Protein AF-A0A485KF68-F1 (afdb_monomer_lite)

Secondary structure (DSSP, 8-state):
-HHHHHHHHHHHHHHHHH--TTS-----HHHHHHHHHHHHHHHHHHHHHHHHHHHHS-HHHHHHH-EEEEEHHHHHHHHHHHHHHHS--TTTS-------------HHHHHHHHHHH-TT---THHHHHHHHHHHHHHHHHHHIIIIIS---SEEEEP--HHHHHHS-GGGG-EESS--TTSPP--TTSS-------HHHHHHHHHHHHHHHT-HHHHHHHHHH--EEEEEEETTT--EEEESS-HHHHHHHHTS-GGGEEEEEEEETTTS-HHHHTT--

Foldseek 3Di:
DVLLVVQLVLVVVCVVQCPDVVRDRPDDVVNVVVLLVSLVVQLVVVLVVLLVVQVPDDLVVCVVQNQKAFASVLSVQLSVQLSVVPDDDCVVDVSPCPDDDDDPDDPVVVVVCCVVVVSVPPPVCSVVSSVVSSVVSSVVSCCCCCPVVVDDRIAHADAFVCCSPQHDSSLRRHHPDDDVPQPDAPPVRHSDPPDPDPVVLVVNLVSLVSRCPPPVSVVSLVVVQQKWWWKAFPPVRDIAIERDDLVVVCVVVVHDSVRIDTDDMGGLVPDDPVRNSRYD

Radius of gyration: 27.07 Å; chains: 1; bounding box: 72×38×76 Å

Organism: NCBI:txid120398

Sequence (280 aa):
MAHIIDSPLLYTDIYYRWISVLGSASIAPIDAVQILSCHMRNVWLMSLAVKFTLLATSTKSHRVRGVLGVRGYVLIFTSFLSIWMDVRIDAIRDTNLQQVTSIPPSLHLSLLRITTSLPFQINNNGIWLDLKTLVLSGVVVFFVLRVALKHELVVPTAVPHCVLVYSSPLLFSTSWFGSLLDPLVDKQGRVQSGFHNKSRQSVHSLMNLAWMTDPLLYAKVCYHSPAVYLYKRIGTFETFYHPLPLKMMAKWKDEDEDMFALVEKRSFVDLPWGDQIRVE

pLDDT: mean 81.92, std 12.71, range [42.53, 97.56]

Structure (mmCIF, N/CA/C/O backbone):
data_AF-A0A485KF68-F1
#
_entry.id   AF-A0A485KF68-F1
#
loop_
_atom_site.group_PDB
_atom_site.id
_atom_site.type_symbol
_atom_site.label_atom_id
_atom_site.label_alt_id
_atom_site.label_comp_id
_atom_site.label_asym_id
_atom_site.label_entity_id
_atom_site.label_seq_id
_atom_site.pdbx_PDB_ins_code
_atom_site.Cartn_x
_atom_site.Cartn_y
_atom_site.Cartn_z
_atom_site.occupancy
_atom_site.B_iso_or_equiv
_atom_site.auth_seq_id
_atom_site.auth_comp_id
_atom_site.auth_asym_id
_atom_site.auth_atom_id
_atom_site.pdbx_PDB_model_num
ATOM 1 N N . MET A 1 1 ? 14.351 10.700 -2.939 1.00 67.38 1 MET A N 1
ATOM 2 C CA . MET A 1 1 ? 15.817 10.898 -2.969 1.00 67.38 1 MET A CA 1
ATOM 3 C C . MET A 1 1 ? 16.522 9.764 -3.696 1.00 67.38 1 MET A C 1
ATOM 5 O O . MET A 1 1 ? 17.032 10.041 -4.765 1.00 67.38 1 MET A O 1
ATOM 9 N N . ALA A 1 2 ? 16.472 8.508 -3.225 1.00 76.06 2 ALA A N 1
ATOM 10 C CA . ALA A 1 2 ? 17.122 7.381 -3.920 1.00 76.06 2 ALA A CA 1
ATOM 11 C C . ALA A 1 2 ? 16.721 7.251 -5.407 1.00 76.06 2 ALA A C 1
ATOM 13 O O . ALA A 1 2 ? 17.585 7.221 -6.272 1.00 76.06 2 ALA A O 1
ATOM 14 N N . HIS A 1 3 ? 15.419 7.318 -5.729 1.00 77.12 3 HIS A N 1
ATOM 15 C CA . HIS A 1 3 ? 14.947 7.275 -7.128 1.00 77.12 3 HIS A CA 1
ATOM 16 C C . HIS A 1 3 ? 15.544 8.389 -8.012 1.00 77.12 3 HIS A C 1
ATOM 18 O O . HIS A 1 3 ? 15.928 8.119 -9.143 1.00 77.12 3 HIS A O 1
ATOM 24 N N . ILE A 1 4 ? 15.713 9.604 -7.473 1.00 78.94 4 ILE A N 1
ATOM 25 C CA . ILE A 1 4 ? 16.261 10.762 -8.208 1.00 78.94 4 ILE A CA 1
ATOM 26 C C . ILE A 1 4 ? 17.739 10.552 -8.563 1.00 78.94 4 ILE A C 1
ATOM 28 O O . ILE A 1 4 ? 18.190 11.048 -9.588 1.00 78.94 4 ILE A O 1
ATOM 32 N N . ILE A 1 5 ? 18.487 9.831 -7.726 1.00 80.19 5 ILE A N 1
ATOM 33 C CA . ILE A 1 5 ? 19.913 9.554 -7.942 1.00 80.19 5 ILE A CA 1
ATOM 34 C C . ILE A 1 5 ? 20.080 8.365 -8.890 1.00 80.19 5 ILE A C 1
ATOM 36 O O . ILE A 1 5 ? 20.849 8.426 -9.848 1.00 80.19 5 ILE A O 1
ATOM 40 N N . ASP A 1 6 ? 19.328 7.295 -8.644 1.00 76.12 6 ASP A N 1
ATOM 41 C CA . ASP A 1 6 ? 19.542 6.030 -9.335 1.00 76.12 6 ASP A CA 1
ATOM 42 C C . ASP A 1 6 ? 18.972 6.030 -10.759 1.00 76.12 6 ASP A C 1
ATOM 44 O O . ASP A 1 6 ? 19.538 5.387 -11.640 1.00 76.12 6 ASP A O 1
ATOM 48 N N . SER A 1 7 ? 17.864 6.744 -10.999 1.00 76.62 7 SER A N 1
ATOM 49 C CA . SER A 1 7 ? 17.204 6.783 -12.309 1.00 76.62 7 SER A CA 1
ATOM 50 C C . SER A 1 7 ? 18.121 7.364 -13.400 1.00 76.62 7 SER A C 1
ATOM 52 O O . SER A 1 7 ? 18.397 6.652 -14.366 1.00 76.62 7 SER A O 1
ATOM 54 N N . PRO A 1 8 ? 18.704 8.575 -13.262 1.00 79.75 8 PRO A N 1
ATOM 55 C CA . PRO A 1 8 ? 19.623 9.117 -14.267 1.00 79.75 8 PRO A CA 1
ATOM 56 C C . PRO A 1 8 ? 20.843 8.228 -14.528 1.00 79.75 8 PRO A C 1
ATOM 58 O O . PRO A 1 8 ? 21.229 8.048 -15.683 1.00 79.75 8 PRO A O 1
ATOM 61 N N . LEU A 1 9 ? 21.436 7.652 -13.477 1.00 79.56 9 LEU A N 1
ATOM 62 C CA . LEU A 1 9 ? 22.621 6.802 -13.597 1.00 79.56 9 LEU A CA 1
ATOM 63 C C . LEU A 1 9 ? 22.308 5.507 -14.355 1.00 79.56 9 LEU A C 1
ATOM 65 O O . LEU A 1 9 ? 23.059 5.115 -15.246 1.00 79.56 9 LEU A O 1
ATOM 69 N N . LEU A 1 10 ? 21.163 4.891 -14.067 1.00 76.81 10 LEU A N 1
ATOM 70 C CA . LEU A 1 10 ? 20.706 3.689 -14.753 1.00 76.81 10 LEU A CA 1
ATOM 71 C C . LEU A 1 10 ? 20.310 3.959 -16.204 1.00 76.81 10 LEU A C 1
ATOM 73 O O . LEU A 1 10 ? 20.720 3.209 -17.080 1.00 76.81 10 LEU A O 1
ATOM 77 N N . TYR A 1 11 ? 19.579 5.038 -16.493 1.00 76.31 11 TYR A N 1
ATOM 78 C CA . TYR A 1 11 ? 19.268 5.399 -17.880 1.00 76.31 11 TYR A CA 1
ATOM 79 C C . TYR A 1 11 ? 20.532 5.708 -18.681 1.00 76.31 11 TYR A C 1
ATOM 81 O O . TYR A 1 11 ? 20.578 5.420 -19.873 1.00 76.31 11 TYR A O 1
ATOM 89 N N . THR A 1 12 ? 21.563 6.252 -18.034 1.00 78.06 12 THR A N 1
ATOM 90 C CA . THR A 1 12 ? 22.870 6.475 -18.656 1.00 78.06 12 THR A CA 1
ATOM 91 C C . THR A 1 12 ? 23.576 5.147 -18.952 1.00 78.06 12 THR A C 1
ATOM 93 O O . THR A 1 12 ? 24.047 4.954 -20.069 1.00 78.06 12 THR A O 1
ATOM 96 N N . ASP A 1 13 ? 23.605 4.205 -18.003 1.00 77.50 13 ASP A N 1
ATOM 97 C CA . ASP A 1 13 ? 24.173 2.858 -18.197 1.00 77.50 13 ASP A CA 1
ATOM 98 C C . ASP A 1 13 ? 23.421 2.068 -19.282 1.00 77.50 13 ASP A C 1
ATOM 100 O O . ASP A 1 13 ? 24.038 1.556 -20.215 1.00 77.50 13 ASP A O 1
ATOM 104 N N . ILE A 1 14 ? 22.083 2.057 -19.237 1.00 73.81 14 ILE A N 1
ATOM 105 C CA . ILE A 1 14 ? 21.238 1.454 -20.278 1.00 73.81 14 ILE A CA 1
ATOM 106 C C . ILE A 1 14 ? 21.524 2.110 -21.620 1.00 73.81 14 ILE A C 1
ATOM 108 O O . ILE A 1 14 ? 21.734 1.404 -22.596 1.00 73.81 14 ILE A O 1
ATOM 112 N N . TYR A 1 15 ? 21.577 3.442 -21.687 1.00 75.00 15 TYR A N 1
ATOM 113 C CA . TYR A 1 15 ? 21.873 4.153 -22.925 1.00 75.00 15 TYR A CA 1
ATOM 114 C C . TYR A 1 15 ? 23.212 3.711 -23.521 1.00 75.00 15 TYR A C 1
ATOM 116 O O . TYR A 1 15 ? 23.261 3.382 -24.701 1.00 75.00 15 TYR A O 1
ATOM 124 N N . TYR A 1 16 ? 24.276 3.613 -22.721 1.00 74.00 16 TYR A N 1
ATOM 125 C CA . TYR A 1 16 ? 25.573 3.148 -23.215 1.00 74.00 16 TYR A CA 1
ATOM 126 C C . TYR A 1 16 ? 25.575 1.675 -23.630 1.00 74.00 16 TYR A C 1
ATOM 128 O O . TYR A 1 16 ? 26.201 1.337 -24.632 1.00 74.00 16 TYR A O 1
ATOM 136 N N . ARG A 1 17 ? 24.859 0.805 -22.911 1.00 68.94 17 ARG A N 1
ATOM 137 C CA . ARG A 1 17 ? 24.743 -0.621 -23.257 1.00 68.94 17 ARG A CA 1
ATOM 138 C C . ARG A 1 17 ? 23.850 -0.868 -24.476 1.00 68.94 17 ARG A C 1
ATOM 140 O O . ARG A 1 17 ? 24.057 -1.841 -25.192 1.00 68.94 17 ARG A O 1
ATOM 147 N N . TRP A 1 18 ? 22.855 -0.009 -24.699 1.00 66.75 18 TRP A N 1
ATOM 148 C CA . TRP A 1 18 ? 21.809 -0.177 -25.713 1.00 66.75 18 TRP A CA 1
ATOM 149 C C . TRP A 1 18 ? 22.010 0.699 -26.951 1.00 66.75 18 TRP A C 1
ATOM 151 O O . TRP A 1 18 ? 21.240 0.577 -27.905 1.00 66.75 18 TRP A O 1
ATOM 161 N N . ILE A 1 19 ? 23.041 1.551 -26.996 1.00 65.94 19 ILE A N 1
ATOM 162 C CA . ILE A 1 19 ? 23.546 2.097 -28.262 1.00 65.94 19 ILE A CA 1
ATOM 163 C C . ILE A 1 19 ? 24.158 0.934 -29.053 1.00 65.94 19 ILE A C 1
ATOM 165 O O . ILE A 1 19 ? 25.362 0.698 -29.067 1.00 65.94 19 ILE A O 1
ATOM 169 N N . SER A 1 20 ? 23.297 0.175 -29.718 1.00 57.91 20 SER A N 1
ATOM 170 C CA . SER A 1 20 ? 23.689 -0.718 -30.792 1.00 57.91 20 SER A CA 1
ATOM 171 C C . SER A 1 20 ? 23.574 0.061 -32.090 1.00 57.91 20 SER A C 1
ATOM 173 O O . SER A 1 20 ? 22.485 0.466 -32.491 1.00 57.91 20 SER A O 1
ATOM 175 N N . VAL A 1 21 ? 24.707 0.277 -32.756 1.00 54.84 21 VAL A N 1
ATOM 176 C CA . VAL A 1 21 ? 24.781 0.976 -34.052 1.00 54.84 21 VAL A CA 1
ATOM 177 C C . VAL A 1 21 ? 23.972 0.247 -35.142 1.00 54.84 21 VAL A C 1
ATOM 179 O O . VAL A 1 21 ? 23.637 0.849 -36.155 1.00 54.84 21 VAL A O 1
ATOM 182 N N . LEU A 1 22 ? 23.615 -1.027 -34.924 1.00 59.56 22 LEU A N 1
ATOM 183 C CA . LEU A 1 22 ? 22.820 -1.850 -35.843 1.00 59.56 22 LEU A CA 1
ATOM 184 C C . LEU A 1 22 ? 21.477 -2.328 -35.248 1.00 59.56 22 LEU A C 1
ATOM 186 O O . LEU A 1 22 ? 20.881 -3.254 -35.789 1.00 59.56 22 LEU A O 1
ATOM 190 N N . GLY A 1 23 ? 21.017 -1.778 -34.118 1.00 56.91 23 GLY A N 1
ATOM 191 C CA . GLY A 1 23 ? 19.746 -2.188 -33.487 1.00 56.91 23 GLY A CA 1
ATOM 192 C C . GLY A 1 23 ? 19.739 -3.602 -32.879 1.00 56.91 23 GLY A C 1
ATOM 193 O O . GLY A 1 23 ? 18.762 -4.023 -32.270 1.00 56.91 23 GLY A O 1
ATOM 194 N N . SER A 1 24 ? 20.841 -4.354 -32.964 1.00 62.59 24 SER A N 1
ATOM 195 C CA . SER A 1 24 ? 20.964 -5.635 -32.261 1.00 62.59 24 SER A CA 1
ATOM 196 C C . SER A 1 24 ? 21.314 -5.392 -30.791 1.00 62.59 24 SER A C 1
ATOM 198 O O . SER A 1 24 ? 22.455 -5.084 -30.447 1.00 62.59 24 SER A O 1
ATOM 200 N N . ALA A 1 25 ? 20.319 -5.491 -29.913 1.00 64.88 25 ALA A N 1
ATOM 201 C CA . ALA A 1 25 ? 20.525 -5.487 -28.469 1.00 64.88 25 ALA A CA 1
ATOM 202 C C . ALA A 1 25 ? 20.665 -6.934 -27.971 1.00 64.88 25 ALA A C 1
ATOM 204 O O . ALA A 1 25 ? 19.700 -7.696 -27.958 1.00 64.88 25 ALA A O 1
ATOM 205 N N . SER A 1 26 ? 21.869 -7.324 -27.550 1.00 73.75 26 SER A N 1
ATOM 206 C CA . SER A 1 26 ? 22.076 -8.575 -26.813 1.00 73.75 26 SER A CA 1
ATOM 207 C C . SER A 1 26 ? 21.823 -8.312 -25.332 1.00 73.75 26 SER A C 1
ATOM 209 O O . SER A 1 26 ? 22.729 -7.891 -24.617 1.00 73.75 26 SER A O 1
ATOM 211 N N . ILE A 1 27 ? 20.593 -8.536 -24.872 1.00 75.56 27 ILE A N 1
ATOM 212 C CA . ILE A 1 27 ? 20.232 -8.363 -23.461 1.00 75.56 27 ILE A CA 1
ATOM 213 C C . ILE A 1 27 ? 20.727 -9.583 -22.683 1.00 75.56 27 ILE A C 1
ATOM 215 O O . ILE A 1 27 ? 20.208 -10.688 -22.858 1.00 75.56 27 ILE A O 1
ATOM 219 N N . ALA A 1 28 ? 21.715 -9.401 -21.806 1.00 85.88 28 ALA A N 1
ATOM 220 C CA . ALA A 1 28 ? 22.081 -10.454 -20.874 1.00 85.88 28 ALA A CA 1
ATOM 221 C C . ALA A 1 28 ? 21.003 -10.565 -19.774 1.00 85.88 28 ALA A C 1
ATOM 223 O O . ALA A 1 28 ? 20.405 -9.559 -19.386 1.00 85.88 28 ALA A O 1
ATOM 224 N N . PRO A 1 29 ? 20.765 -11.756 -19.195 1.00 86.31 29 PRO A N 1
ATOM 225 C CA . PRO A 1 29 ? 19.791 -11.917 -18.111 1.00 86.31 29 PRO A CA 1
ATOM 226 C C . PRO A 1 29 ? 20.032 -10.976 -16.921 1.00 86.31 29 PRO A C 1
ATOM 228 O O . PRO A 1 29 ? 19.084 -10.520 -16.285 1.00 86.31 29 PRO A O 1
ATOM 231 N N . ILE A 1 30 ? 21.297 -10.645 -16.644 1.00 86.69 30 ILE A N 1
ATOM 232 C CA . ILE A 1 30 ? 21.668 -9.700 -15.586 1.00 86.69 30 ILE A CA 1
ATOM 233 C C . ILE A 1 30 ? 21.165 -8.277 -15.869 1.00 86.69 30 ILE A C 1
ATOM 235 O O . ILE A 1 30 ? 20.698 -7.606 -14.950 1.00 86.69 30 ILE A O 1
ATOM 239 N N . ASP A 1 31 ? 21.168 -7.849 -17.135 1.00 81.06 31 ASP A N 1
ATOM 240 C CA . ASP A 1 31 ? 20.655 -6.539 -17.544 1.00 81.06 31 ASP A CA 1
ATOM 241 C C . ASP A 1 31 ? 19.140 -6.474 -17.331 1.00 81.06 31 ASP A C 1
ATOM 243 O O . ASP A 1 31 ? 18.619 -5.489 -16.811 1.00 81.06 31 ASP A O 1
ATOM 247 N N . ALA A 1 32 ? 18.429 -7.561 -17.648 1.00 81.62 32 ALA A N 1
ATOM 248 C CA . ALA A 1 32 ? 16.994 -7.662 -17.407 1.00 81.62 32 ALA A CA 1
ATOM 249 C C . ALA A 1 32 ? 16.655 -7.558 -15.909 1.00 81.62 32 ALA A C 1
ATOM 251 O O . ALA A 1 32 ? 15.715 -6.854 -15.539 1.00 81.62 32 ALA A O 1
ATOM 252 N N . VAL A 1 33 ? 17.436 -8.200 -15.033 1.00 84.38 33 VAL A N 1
ATOM 253 C CA . VAL A 1 33 ? 17.261 -8.093 -13.572 1.00 84.38 33 VAL A CA 1
ATOM 254 C C . VAL A 1 33 ? 17.532 -6.670 -13.083 1.00 84.38 33 VAL A C 1
ATOM 256 O O . VAL A 1 33 ? 16.791 -6.169 -12.234 1.00 84.38 33 VAL A O 1
ATOM 259 N N . GLN A 1 34 ? 18.552 -5.998 -13.617 1.00 81.62 34 GLN A N 1
ATOM 260 C CA . GLN A 1 34 ? 18.884 -4.618 -13.257 1.00 81.62 34 GLN A CA 1
ATOM 261 C C . GLN A 1 34 ? 17.775 -3.639 -13.683 1.00 81.62 34 GLN A C 1
ATOM 263 O O . GLN A 1 34 ? 17.351 -2.805 -12.879 1.00 81.62 34 GLN A O 1
ATOM 268 N N . ILE A 1 35 ? 17.241 -3.797 -14.899 1.00 79.12 35 ILE A N 1
ATOM 269 C CA . ILE A 1 35 ? 16.099 -3.028 -15.420 1.00 79.12 35 ILE A CA 1
ATOM 270 C C . ILE A 1 35 ? 14.860 -3.266 -14.551 1.00 79.12 35 ILE A C 1
ATOM 272 O O . ILE A 1 35 ? 14.261 -2.314 -14.047 1.00 79.12 35 ILE A O 1
ATOM 276 N N . LEU A 1 36 ? 14.513 -4.532 -14.294 1.00 81.50 36 LEU A N 1
ATOM 277 C CA . LEU A 1 36 ? 13.364 -4.895 -13.463 1.00 81.50 36 LEU A CA 1
ATOM 278 C C . LEU A 1 36 ? 13.490 -4.301 -12.054 1.00 81.50 36 LEU A C 1
ATOM 280 O O . LEU A 1 36 ? 12.543 -3.702 -11.550 1.00 81.50 36 LEU A O 1
ATOM 284 N N . SER A 1 37 ? 14.668 -4.408 -11.438 1.00 81.25 37 SER A N 1
ATOM 285 C CA . SER A 1 37 ? 14.941 -3.866 -10.101 1.00 81.25 37 SER A CA 1
ATOM 286 C C . SER A 1 37 ? 14.776 -2.349 -10.052 1.00 81.25 37 SER A C 1
ATOM 288 O O . SER A 1 37 ? 14.272 -1.813 -9.063 1.00 81.25 37 SER A O 1
ATOM 290 N N . CYS A 1 38 ? 15.147 -1.642 -11.122 1.00 76.56 38 CYS A N 1
ATOM 291 C CA . CYS A 1 38 ? 14.927 -0.205 -11.194 1.00 76.56 38 CYS A CA 1
ATOM 292 C C . CYS A 1 38 ? 13.447 0.141 -11.340 1.00 76.56 38 CYS A C 1
ATOM 294 O O . CYS A 1 38 ? 12.959 1.008 -10.617 1.00 76.56 38 CYS A O 1
ATOM 296 N N . HIS A 1 39 ? 12.707 -0.565 -12.195 1.00 81.38 39 HIS A N 1
ATOM 297 C CA . HIS A 1 39 ? 11.278 -0.307 -12.371 1.00 81.38 39 HIS A CA 1
ATOM 298 C C . HIS A 1 39 ? 10.429 -0.740 -11.177 1.00 81.38 39 HIS A C 1
ATOM 300 O O . HIS A 1 39 ? 9.400 -0.119 -10.930 1.00 81.38 39 HIS A O 1
ATOM 306 N N . MET A 1 40 ? 10.871 -1.697 -10.353 1.00 80.44 40 MET A N 1
ATOM 307 C CA . MET A 1 40 ? 10.241 -1.972 -9.051 1.00 80.44 40 MET A CA 1
ATOM 308 C C . MET A 1 40 ? 10.192 -0.719 -8.166 1.00 80.44 40 MET A C 1
ATOM 310 O O . MET A 1 40 ? 9.333 -0.612 -7.289 1.00 80.44 40 MET A O 1
ATOM 314 N N . ARG A 1 41 ? 11.049 0.283 -8.420 1.00 82.88 41 ARG A N 1
ATOM 315 C CA . ARG A 1 41 ? 10.984 1.557 -7.703 1.00 82.88 41 ARG A CA 1
ATOM 316 C C . ARG A 1 41 ? 9.748 2.390 -8.038 1.00 82.88 41 ARG A C 1
ATOM 318 O O . ARG A 1 41 ? 9.302 3.170 -7.196 1.00 82.88 41 ARG A O 1
ATOM 325 N N . ASN A 1 42 ? 9.154 2.183 -9.209 1.00 87.19 42 ASN A N 1
ATOM 326 C CA . ASN A 1 42 ? 7.938 2.872 -9.629 1.00 87.19 42 ASN A CA 1
ATOM 327 C C . ASN A 1 42 ? 6.739 2.479 -8.762 1.00 87.19 42 ASN A C 1
ATOM 329 O O . ASN A 1 42 ? 5.851 3.302 -8.541 1.00 87.19 42 ASN A O 1
ATOM 333 N N . VAL A 1 43 ? 6.756 1.284 -8.161 1.00 89.81 43 VAL A N 1
ATOM 334 C CA . VAL A 1 43 ? 5.771 0.878 -7.147 1.00 89.81 43 VAL A CA 1
ATOM 335 C C . VAL A 1 43 ? 5.793 1.826 -5.945 1.00 89.81 43 VAL A C 1
ATOM 337 O O . VAL A 1 43 ? 4.732 2.209 -5.450 1.00 89.81 43 VAL A O 1
ATOM 340 N N . TRP A 1 44 ? 6.974 2.268 -5.494 1.00 88.69 44 TRP A N 1
ATOM 341 C CA . TRP A 1 44 ? 7.084 3.218 -4.381 1.00 88.69 44 TRP A CA 1
ATOM 342 C C . TRP A 1 44 ? 6.547 4.596 -4.754 1.00 88.69 44 TRP A C 1
ATOM 344 O O . TRP A 1 44 ? 5.818 5.191 -3.962 1.00 88.69 44 TRP A O 1
ATOM 354 N N . LEU A 1 45 ? 6.860 5.087 -5.958 1.00 88.69 45 LEU A N 1
ATOM 355 C CA . LEU A 1 45 ? 6.324 6.358 -6.454 1.00 88.69 45 LEU A CA 1
ATOM 356 C C . LEU A 1 45 ? 4.801 6.315 -6.566 1.00 88.69 45 LEU A C 1
ATOM 358 O O . LEU A 1 45 ? 4.130 7.233 -6.100 1.00 88.69 45 LEU A O 1
ATOM 362 N N . MET A 1 46 ? 4.249 5.229 -7.106 1.00 90.38 46 MET A N 1
ATOM 363 C CA . MET A 1 46 ? 2.803 5.044 -7.196 1.00 90.38 46 MET A CA 1
ATOM 364 C C . MET A 1 46 ? 2.159 4.928 -5.813 1.00 90.38 46 MET A C 1
ATOM 366 O O . MET A 1 46 ? 1.134 5.554 -5.569 1.00 90.38 46 MET A O 1
ATOM 370 N N . SER A 1 47 ? 2.768 4.196 -4.876 1.00 90.56 47 SER A N 1
ATOM 371 C CA . SER A 1 47 ? 2.295 4.112 -3.486 1.00 90.56 47 SER A CA 1
ATOM 372 C C . SER A 1 47 ? 2.266 5.488 -2.814 1.00 90.56 47 SER A C 1
ATOM 374 O O . SER A 1 47 ? 1.290 5.849 -2.155 1.00 90.56 47 SER A O 1
ATOM 376 N N . LEU A 1 48 ? 3.301 6.297 -3.035 1.00 90.06 48 LEU A N 1
ATOM 377 C CA . LEU A 1 48 ? 3.398 7.663 -2.532 1.00 90.06 48 LEU A CA 1
ATOM 378 C C . LEU A 1 48 ? 2.359 8.589 -3.186 1.00 90.06 48 LEU A C 1
ATOM 380 O O . LEU A 1 48 ? 1.693 9.347 -2.480 1.00 90.06 48 LEU A O 1
ATOM 384 N N . ALA A 1 49 ? 2.142 8.479 -4.498 1.00 90.50 49 ALA A N 1
ATOM 385 C CA . ALA A 1 49 ? 1.086 9.204 -5.202 1.00 90.50 49 ALA A CA 1
ATOM 386 C C . ALA A 1 49 ? -0.306 8.832 -4.665 1.00 90.50 49 ALA A C 1
ATOM 388 O O . ALA A 1 49 ? -1.103 9.716 -4.351 1.00 90.50 49 ALA A O 1
ATOM 389 N N . VAL A 1 50 ? -0.577 7.538 -4.458 1.00 90.81 50 VAL A N 1
ATOM 390 C CA . VAL A 1 50 ? -1.824 7.069 -3.838 1.00 90.81 50 VAL A CA 1
ATOM 391 C C . VAL A 1 50 ? -1.989 7.663 -2.441 1.00 90.81 50 VAL A C 1
ATOM 393 O O . VAL A 1 50 ? -3.046 8.212 -2.140 1.00 90.81 50 VAL A O 1
ATOM 396 N N . LYS A 1 51 ? -0.948 7.652 -1.603 1.00 90.56 51 LYS A N 1
ATOM 397 C CA . LYS A 1 51 ? -0.993 8.286 -0.275 1.00 90.56 51 LYS A CA 1
ATOM 398 C C . LYS A 1 51 ? -1.333 9.775 -0.359 1.00 90.56 51 LYS A C 1
ATOM 400 O O . LYS A 1 51 ? -2.154 10.229 0.431 1.00 90.56 51 LYS A O 1
ATOM 405 N N . PHE A 1 52 ? -0.785 10.523 -1.318 1.00 89.88 52 PHE A N 1
ATOM 406 C CA . PHE A 1 52 ? -1.156 11.929 -1.515 1.00 89.88 52 PHE A CA 1
ATOM 407 C C . PHE A 1 52 ? -2.615 12.107 -1.941 1.00 89.88 52 PHE A C 1
ATOM 409 O O . PHE A 1 52 ? -3.299 12.978 -1.406 1.00 89.88 52 PHE A O 1
ATOM 416 N N . THR A 1 53 ? -3.126 11.265 -2.843 1.00 87.56 53 THR A N 1
ATOM 417 C CA . THR A 1 53 ? -4.550 11.317 -3.223 1.00 87.56 53 THR A CA 1
ATOM 418 C C . THR A 1 53 ? -5.475 10.988 -2.046 1.00 87.56 53 THR A C 1
ATOM 420 O O . THR A 1 53 ? -6.510 11.632 -1.866 1.00 87.56 53 THR A O 1
ATOM 423 N N . LEU A 1 54 ? -5.077 10.044 -1.187 1.00 84.88 54 LEU A N 1
ATOM 424 C CA . LEU A 1 54 ? -5.810 9.707 0.032 1.00 84.88 54 LEU A CA 1
ATOM 425 C C . LEU A 1 54 ? -5.731 10.824 1.074 1.00 84.88 54 LEU A C 1
ATOM 427 O O . LEU A 1 54 ? -6.737 11.118 1.708 1.00 84.88 54 LEU A O 1
ATOM 431 N N . LEU A 1 55 ? -4.584 11.497 1.204 1.00 86.44 55 LEU A N 1
ATOM 432 C CA . LEU A 1 55 ? -4.418 12.656 2.085 1.00 86.44 55 LEU A CA 1
ATOM 433 C C . LEU A 1 55 ? -5.349 13.811 1.692 1.00 86.44 55 LEU A C 1
ATOM 435 O O . LEU A 1 55 ? -5.894 14.487 2.561 1.00 86.44 55 LEU A O 1
ATOM 439 N N . ALA A 1 56 ? -5.543 14.027 0.389 1.00 85.25 56 ALA A N 1
ATOM 440 C CA . ALA A 1 56 ? -6.459 15.041 -0.125 1.00 85.25 56 ALA A CA 1
ATOM 441 C C . ALA A 1 56 ? -7.937 14.707 0.159 1.00 85.25 56 ALA A C 1
ATOM 443 O O . ALA A 1 56 ? -8.797 15.588 0.113 1.00 85.25 56 ALA A O 1
ATOM 444 N N . THR A 1 57 ? -8.250 13.446 0.470 1.00 82.44 57 THR A N 1
ATOM 445 C CA . THR A 1 57 ? -9.613 13.017 0.787 1.00 82.44 57 THR A CA 1
ATOM 446 C C . THR A 1 57 ? -9.940 13.323 2.253 1.00 82.44 57 THR A C 1
ATOM 448 O O . THR A 1 57 ? -9.166 13.045 3.164 1.00 82.44 57 THR A O 1
ATOM 451 N N . SER A 1 58 ? -11.108 13.922 2.512 1.00 72.38 58 SER A N 1
ATOM 452 C CA . SER A 1 58 ? -11.477 14.378 3.859 1.00 72.38 58 SER A CA 1
ATOM 453 C C . SER A 1 58 ? -11.605 13.229 4.872 1.00 72.38 58 SER A C 1
ATOM 455 O O . SER A 1 58 ? -12.391 12.294 4.689 1.00 72.38 58 SER A O 1
ATOM 457 N N . THR A 1 59 ? -10.932 13.379 6.018 1.00 68.81 59 THR A N 1
ATOM 458 C CA . THR A 1 59 ? -10.931 12.442 7.159 1.00 68.81 59 THR A CA 1
ATOM 459 C C . THR A 1 59 ? -12.318 12.116 7.714 1.00 68.81 59 THR A C 1
ATOM 461 O O . THR A 1 59 ? -12.529 11.025 8.245 1.00 68.81 59 THR A O 1
ATOM 464 N N . LYS A 1 60 ? -13.296 13.020 7.564 1.00 67.69 60 LYS A N 1
ATOM 465 C CA . LYS A 1 60 ? -14.677 12.799 8.030 1.00 67.69 60 LYS A CA 1
ATOM 466 C C . LYS A 1 60 ? -15.382 11.677 7.261 1.00 67.69 60 LYS A C 1
ATOM 468 O O . LYS A 1 60 ? -16.167 10.944 7.855 1.00 67.69 60 LYS A O 1
ATOM 473 N N . SER A 1 61 ? -15.077 11.510 5.972 1.00 67.06 61 SER A N 1
ATOM 474 C CA . SER A 1 61 ? -15.691 10.471 5.132 1.00 67.06 61 SER A CA 1
ATOM 475 C C . SER A 1 61 ? -15.216 9.066 5.529 1.00 67.06 61 SER A C 1
ATOM 477 O O . SER A 1 61 ? -15.994 8.110 5.510 1.00 67.06 61 SER A O 1
ATOM 479 N N . HIS A 1 62 ? -13.965 8.949 5.992 1.00 68.00 62 HIS A N 1
ATOM 480 C CA . HIS A 1 62 ? -13.357 7.665 6.349 1.00 68.00 62 HIS A CA 1
ATOM 481 C C . HIS A 1 62 ? -14.004 6.982 7.555 1.00 68.00 62 HIS A C 1
ATOM 483 O O . HIS A 1 62 ? -14.100 5.759 7.585 1.00 68.00 62 HIS A O 1
ATOM 489 N N . ARG A 1 63 ? -14.519 7.745 8.527 1.00 64.94 63 ARG A N 1
ATOM 490 C CA . ARG A 1 63 ? -15.157 7.163 9.722 1.00 64.94 63 ARG A CA 1
ATOM 491 C C . ARG A 1 63 ? -16.470 6.440 9.424 1.00 64.94 63 ARG A C 1
ATOM 493 O O . ARG A 1 63 ? -16.828 5.522 10.146 1.00 64.94 63 ARG A O 1
ATOM 500 N N . VAL A 1 64 ? -17.186 6.853 8.378 1.00 67.75 64 VAL A N 1
ATOM 501 C CA . VAL A 1 64 ? -18.508 6.297 8.037 1.00 67.75 64 VAL A CA 1
ATOM 502 C C . VAL A 1 64 ? -18.409 5.218 6.956 1.00 67.75 64 VAL A C 1
ATOM 504 O O . VAL A 1 64 ? -19.232 4.305 6.900 1.00 67.75 64 VAL A O 1
ATOM 507 N N . ARG A 1 65 ? -17.423 5.329 6.058 1.00 67.12 65 ARG A N 1
ATOM 508 C CA . ARG A 1 65 ? -17.300 4.466 4.873 1.00 67.12 65 ARG A CA 1
ATOM 509 C C . ARG A 1 65 ? -16.074 3.548 4.884 1.00 67.12 65 ARG A C 1
ATOM 511 O O . ARG A 1 65 ? -15.948 2.747 3.967 1.00 67.12 65 ARG A O 1
ATOM 518 N N . GLY A 1 66 ? -15.220 3.631 5.904 1.00 76.44 66 GLY A N 1
ATOM 519 C CA . GLY A 1 66 ? -13.947 2.912 5.968 1.00 76.44 66 GLY A CA 1
ATOM 520 C C . GLY A 1 66 ? -12.800 3.673 5.295 1.00 76.44 66 GLY A C 1
ATOM 521 O O . GLY A 1 66 ? -12.972 4.775 4.758 1.00 76.44 66 GLY A O 1
ATOM 522 N N . VAL A 1 67 ? -11.602 3.087 5.329 1.00 83.00 67 VAL A N 1
ATOM 523 C CA . VAL A 1 67 ? -10.428 3.669 4.663 1.00 83.00 67 VAL A CA 1
ATOM 524 C C . VAL A 1 67 ? -10.478 3.303 3.186 1.00 83.00 67 VAL A C 1
ATOM 526 O O . VAL A 1 67 ? -10.617 2.131 2.833 1.00 83.00 67 VAL A O 1
ATOM 529 N N . LEU A 1 68 ? -10.386 4.304 2.313 1.00 85.56 68 LEU A N 1
ATOM 530 C CA . LEU A 1 68 ? -1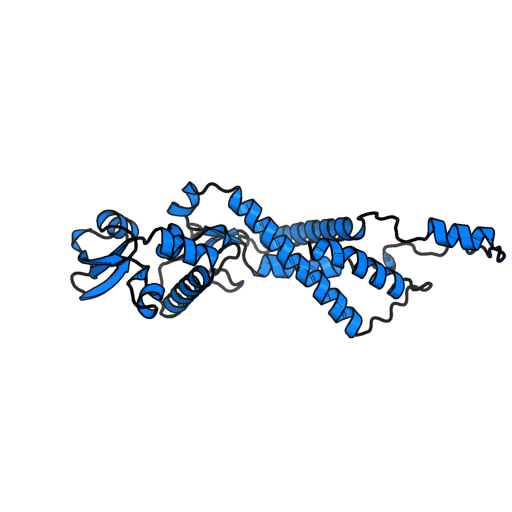0.271 4.057 0.879 1.00 85.56 68 LEU A CA 1
ATOM 531 C C . LEU A 1 68 ? -8.889 3.467 0.599 1.00 85.56 68 LEU A C 1
ATOM 533 O O . LEU A 1 68 ? -7.883 4.057 0.981 1.00 85.56 68 LEU A O 1
ATOM 537 N N . GLY A 1 69 ? -8.854 2.319 -0.070 1.00 87.31 69 GLY A N 1
ATOM 538 C CA . GLY A 1 69 ? -7.620 1.682 -0.512 1.00 87.31 69 GLY A CA 1
ATOM 539 C C . GLY A 1 69 ? -7.624 1.501 -2.024 1.00 87.31 69 GLY A C 1
ATOM 540 O O . GLY A 1 69 ? -8.664 1.218 -2.626 1.00 87.31 69 GLY A O 1
ATOM 541 N N . VAL A 1 70 ? -6.454 1.638 -2.643 1.00 90.12 70 VAL A N 1
ATOM 542 C CA . VAL A 1 70 ? -6.252 1.238 -4.042 1.00 90.12 70 VAL A CA 1
ATOM 543 C C . VAL A 1 70 ? -5.889 -0.238 -4.075 1.00 90.12 70 VAL A C 1
ATOM 545 O O . VAL A 1 70 ? -5.045 -0.684 -3.297 1.00 90.12 70 VAL A O 1
ATOM 548 N N . ARG A 1 71 ? -6.497 -1.012 -4.973 1.00 89.06 71 ARG A N 1
ATOM 549 C CA . ARG A 1 71 ? -6.182 -2.441 -5.099 1.00 89.06 71 ARG A CA 1
ATOM 550 C C . ARG A 1 71 ? -4.700 -2.653 -5.413 1.00 89.06 71 ARG A C 1
ATOM 552 O O . ARG A 1 71 ? -4.184 -2.094 -6.378 1.00 89.06 71 ARG A O 1
ATOM 559 N N . GLY A 1 72 ? -4.017 -3.479 -4.618 1.00 88.38 72 GLY A N 1
ATOM 560 C CA . GLY A 1 72 ? -2.557 -3.638 -4.696 1.00 88.38 72 GLY A CA 1
ATOM 561 C C . GLY A 1 72 ? -2.049 -4.065 -6.078 1.00 88.38 72 GLY A C 1
ATOM 562 O O . GLY A 1 72 ? -1.041 -3.546 -6.555 1.00 88.38 72 GLY A O 1
ATOM 563 N N . TYR A 1 73 ? -2.796 -4.927 -6.778 1.00 89.50 73 TYR A N 1
ATOM 564 C CA . TYR A 1 73 ? -2.432 -5.373 -8.126 1.00 89.50 73 TYR A CA 1
ATOM 565 C C . TYR A 1 73 ? -2.399 -4.237 -9.156 1.00 89.50 73 TYR A C 1
ATOM 567 O O . TYR A 1 73 ? -1.677 -4.340 -10.141 1.00 89.50 73 TYR A O 1
ATOM 575 N N . VAL A 1 74 ? -3.137 -3.141 -8.944 1.00 91.62 74 VAL A N 1
ATOM 576 C CA . VAL A 1 74 ? -3.148 -1.989 -9.860 1.00 91.62 74 VAL A CA 1
ATOM 577 C C . VAL A 1 74 ? -1.767 -1.343 -9.898 1.00 91.62 74 VAL A C 1
ATOM 579 O O . VAL A 1 74 ? -1.273 -1.022 -10.977 1.00 91.62 74 VAL A O 1
ATOM 582 N N . LEU A 1 75 ? -1.117 -1.212 -8.738 1.00 91.88 75 LEU A N 1
ATOM 583 C CA . LEU A 1 75 ? 0.237 -0.664 -8.629 1.00 91.88 75 LEU A CA 1
ATOM 584 C C . LEU A 1 75 ? 1.247 -1.573 -9.334 1.00 91.88 75 LEU A C 1
ATOM 586 O O . LEU A 1 75 ? 2.085 -1.090 -10.092 1.00 91.88 75 LEU A O 1
ATOM 590 N N . ILE A 1 76 ? 1.115 -2.887 -9.129 1.00 90.25 76 ILE A N 1
ATOM 591 C CA . ILE A 1 76 ? 1.991 -3.897 -9.730 1.00 90.25 76 ILE A CA 1
ATOM 592 C C . ILE A 1 76 ? 1.842 -3.896 -11.255 1.00 90.25 76 ILE A C 1
ATOM 594 O O . ILE A 1 76 ? 2.840 -3.772 -11.957 1.00 90.25 76 ILE A O 1
ATOM 598 N N . PHE A 1 77 ? 0.617 -3.960 -11.788 1.00 92.06 77 PHE A N 1
ATOM 599 C CA . PHE A 1 77 ? 0.389 -3.939 -13.236 1.00 92.06 77 PHE A CA 1
ATOM 600 C C . PHE A 1 77 ? 0.832 -2.629 -13.880 1.00 92.06 77 PHE A C 1
ATOM 602 O O . PHE A 1 77 ? 1.430 -2.658 -14.949 1.00 92.06 77 PHE A O 1
ATOM 609 N N . THR A 1 78 ? 0.588 -1.491 -13.228 1.00 94.00 78 THR A N 1
ATOM 610 C CA . THR A 1 78 ? 1.028 -0.180 -13.732 1.00 94.00 78 THR A CA 1
ATOM 611 C C . THR A 1 78 ? 2.552 -0.112 -13.824 1.00 94.00 78 THR A C 1
ATOM 613 O O . THR A 1 78 ? 3.093 0.338 -14.835 1.00 94.00 78 THR A O 1
ATOM 616 N N . SER A 1 79 ? 3.241 -0.609 -12.793 1.00 92.06 79 SER A N 1
ATOM 617 C CA . SER A 1 79 ? 4.701 -0.672 -12.743 1.00 92.06 79 SER A CA 1
ATOM 618 C C . SER A 1 79 ? 5.292 -1.700 -13.707 1.00 92.06 79 SER A C 1
ATOM 620 O O . SER A 1 79 ? 6.392 -1.498 -14.201 1.00 92.06 79 SER A O 1
ATOM 622 N N . PHE A 1 80 ? 4.597 -2.807 -13.967 1.00 90.81 80 PHE A N 1
ATOM 623 C CA . PHE A 1 80 ? 5.029 -3.816 -14.932 1.00 90.81 80 PHE A CA 1
ATOM 624 C C . PHE A 1 80 ? 4.850 -3.323 -16.371 1.00 90.81 80 PHE A C 1
ATOM 626 O O . PHE A 1 80 ? 5.740 -3.471 -17.202 1.00 90.81 80 PHE A O 1
ATOM 633 N N . LEU A 1 81 ? 3.710 -2.697 -16.668 1.00 92.19 81 LEU A N 1
ATOM 634 C CA . LEU A 1 81 ? 3.399 -2.196 -18.002 1.00 92.19 81 LEU A CA 1
ATOM 635 C C . LEU A 1 81 ? 4.285 -1.004 -18.398 1.00 92.19 81 LEU A C 1
ATOM 637 O O . LEU A 1 81 ? 4.570 -0.838 -19.582 1.00 92.19 81 LEU A O 1
ATOM 641 N N . SER A 1 82 ? 4.759 -0.198 -17.440 1.00 91.94 82 SER A N 1
ATOM 642 C CA . SER A 1 82 ? 5.697 0.890 -17.750 1.00 91.94 82 SER A CA 1
ATOM 643 C C . SER A 1 82 ? 7.042 0.389 -18.280 1.00 91.94 82 SER A C 1
ATOM 645 O O . SER A 1 82 ? 7.624 1.075 -19.113 1.00 91.94 82 SER A O 1
ATOM 647 N N . ILE A 1 83 ? 7.482 -0.820 -17.900 1.00 88.06 83 ILE A N 1
ATOM 648 C CA . ILE A 1 83 ? 8.687 -1.465 -18.458 1.00 88.06 83 ILE A CA 1
ATOM 649 C C . ILE A 1 83 ? 8.522 -1.666 -19.965 1.00 88.06 83 ILE A C 1
ATOM 651 O O . ILE A 1 83 ? 9.381 -1.283 -20.750 1.00 88.06 83 ILE A O 1
ATOM 655 N N . TRP A 1 84 ? 7.383 -2.224 -20.383 1.00 86.56 84 TRP A N 1
ATOM 656 C CA . TRP A 1 84 ? 7.094 -2.487 -21.795 1.00 86.56 84 TRP A CA 1
ATOM 657 C C . TRP A 1 84 ? 6.992 -1.212 -22.627 1.00 86.56 84 TRP A C 1
ATOM 659 O O . TRP A 1 84 ? 7.397 -1.209 -23.783 1.00 86.56 84 TRP A O 1
ATOM 669 N N . MET A 1 85 ? 6.478 -0.130 -22.038 1.00 85.00 85 MET A N 1
ATOM 670 C CA . MET A 1 85 ? 6.388 1.170 -22.707 1.00 85.00 85 MET A CA 1
ATOM 671 C C . MET A 1 85 ? 7.750 1.857 -22.872 1.00 85.00 85 MET A C 1
ATOM 673 O O . MET A 1 85 ? 7.876 2.735 -23.723 1.00 85.00 85 MET A O 1
ATOM 677 N N . ASP A 1 86 ? 8.753 1.481 -22.075 1.00 79.50 86 ASP A N 1
ATOM 678 C CA . ASP A 1 86 ? 10.123 1.983 -22.217 1.00 79.50 86 ASP A CA 1
ATOM 679 C C . ASP A 1 86 ? 10.940 1.187 -23.253 1.00 79.50 86 ASP A C 1
ATOM 681 O O . ASP A 1 86 ? 11.916 1.696 -23.813 1.00 79.50 86 ASP A O 1
ATOM 685 N N . VAL A 1 87 ? 10.517 -0.041 -23.585 1.00 76.69 87 VAL A N 1
ATOM 686 C CA . VAL A 1 87 ? 11.148 -0.829 -24.652 1.00 76.69 87 VAL A CA 1
ATOM 687 C C . VAL A 1 87 ? 10.969 -0.110 -25.986 1.00 76.69 87 VAL A C 1
ATOM 689 O O . VAL A 1 87 ? 9.874 0.020 -26.535 1.00 76.69 87 VAL A O 1
ATOM 692 N N . ARG A 1 88 ? 12.091 0.354 -26.533 1.00 72.81 88 ARG A N 1
ATOM 693 C CA . ARG A 1 88 ? 12.142 1.032 -27.827 1.00 72.81 88 ARG A CA 1
ATOM 694 C C . ARG A 1 88 ? 12.067 -0.012 -28.933 1.00 72.81 88 ARG A C 1
ATOM 696 O O . ARG A 1 88 ? 12.946 -0.857 -29.040 1.00 72.81 88 ARG A O 1
ATOM 703 N N . ILE A 1 89 ? 11.019 0.059 -29.749 1.00 70.44 89 ILE A N 1
ATOM 704 C CA . ILE A 1 89 ? 10.844 -0.817 -30.909 1.00 70.44 89 ILE A CA 1
ATOM 705 C C . ILE A 1 89 ? 11.445 -0.123 -32.133 1.00 70.44 89 ILE A C 1
ATOM 707 O O . ILE A 1 89 ? 10.969 0.941 -32.538 1.00 70.44 89 ILE A O 1
ATOM 711 N N . ASP A 1 90 ? 12.452 -0.745 -32.745 1.00 66.62 90 ASP A N 1
ATOM 712 C CA . ASP A 1 90 ? 13.132 -0.213 -33.935 1.00 66.62 90 ASP A CA 1
ATOM 713 C C . ASP A 1 90 ? 12.181 -0.034 -35.119 1.00 66.62 90 ASP A C 1
ATOM 715 O O . ASP A 1 90 ? 12.300 0.924 -35.863 1.00 66.62 90 ASP A O 1
ATOM 719 N N . ALA A 1 91 ? 11.155 -0.876 -35.253 1.00 67.12 91 ALA A N 1
ATOM 720 C CA . ALA A 1 91 ? 10.158 -0.719 -36.315 1.00 67.12 91 ALA A CA 1
ATOM 721 C C . ALA A 1 91 ? 9.362 0.603 -36.236 1.00 67.12 91 ALA A C 1
ATOM 723 O O . ALA A 1 91 ? 8.771 1.017 -37.229 1.00 67.12 91 ALA A O 1
ATOM 724 N N . ILE A 1 92 ? 9.313 1.254 -35.066 1.00 68.06 92 ILE A N 1
ATOM 725 C CA . ILE A 1 92 ? 8.562 2.503 -34.847 1.00 68.06 92 ILE A CA 1
ATOM 726 C C . ILE A 1 92 ? 9.465 3.735 -35.001 1.00 68.06 92 ILE A C 1
ATOM 728 O O . ILE A 1 92 ? 8.990 4.808 -35.376 1.00 68.06 92 ILE A O 1
ATOM 732 N N . ARG A 1 93 ? 10.767 3.611 -34.718 1.00 62.53 93 ARG A N 1
ATOM 733 C CA . ARG A 1 93 ? 11.735 4.681 -34.972 1.00 62.53 93 ARG A CA 1
ATOM 734 C C . ARG A 1 93 ? 12.412 4.384 -36.291 1.00 62.53 93 ARG A C 1
ATOM 736 O O . ARG A 1 93 ? 13.193 3.454 -36.363 1.00 62.53 93 ARG A O 1
ATOM 743 N N . ASP A 1 94 ? 12.176 5.215 -37.295 1.00 65.56 94 ASP A N 1
ATOM 744 C CA . ASP A 1 94 ? 13.004 5.209 -38.496 1.00 65.56 94 ASP A CA 1
ATOM 745 C C . ASP A 1 94 ? 14.449 5.589 -38.110 1.00 65.56 94 ASP A C 1
ATOM 747 O O . ASP A 1 94 ? 14.829 6.759 -38.072 1.00 65.56 94 ASP A O 1
ATOM 751 N N . THR A 1 95 ? 15.230 4.592 -37.690 1.00 67.94 95 THR A N 1
ATOM 752 C CA . THR A 1 95 ? 16.650 4.691 -37.335 1.00 67.94 95 THR A CA 1
ATOM 753 C C . THR A 1 95 ? 17.521 4.482 -38.564 1.00 67.94 95 THR A C 1
ATOM 755 O O . THR A 1 95 ? 18.707 4.173 -38.438 1.00 67.94 95 THR A O 1
ATOM 758 N N . ASN A 1 96 ? 16.954 4.656 -39.761 1.00 74.38 96 ASN A N 1
ATOM 759 C CA . ASN A 1 96 ? 17.715 4.555 -40.983 1.00 74.38 96 ASN A CA 1
ATOM 760 C C . ASN A 1 96 ? 18.834 5.600 -40.955 1.00 74.38 96 ASN A C 1
ATOM 762 O O . ASN A 1 96 ? 18.601 6.804 -40.804 1.00 74.38 96 ASN A O 1
ATOM 766 N N . LEU A 1 97 ? 20.070 5.115 -41.035 1.00 71.44 97 LEU A N 1
ATOM 767 C CA . LEU A 1 97 ? 21.262 5.947 -41.007 1.00 71.44 97 LEU A CA 1
ATOM 768 C C . LEU A 1 97 ? 21.284 6.789 -42.284 1.00 71.44 97 LEU A C 1
ATOM 770 O O . LEU A 1 97 ? 21.754 6.344 -43.325 1.00 71.44 97 LEU A O 1
ATOM 774 N N . GLN A 1 98 ? 20.761 8.014 -42.201 1.00 81.81 98 GLN A N 1
ATOM 775 C CA . GLN A 1 98 ? 20.644 8.897 -43.363 1.00 81.81 98 GLN A CA 1
ATOM 776 C C . GLN A 1 98 ? 22.010 9.320 -43.909 1.00 81.81 98 GLN A C 1
ATOM 778 O O . GLN A 1 98 ? 22.185 9.435 -45.119 1.00 81.81 98 GLN A O 1
ATOM 783 N N . GLN A 1 99 ? 22.989 9.554 -43.029 1.00 84.06 99 GLN A N 1
ATOM 784 C CA . GLN A 1 99 ? 24.323 9.968 -43.443 1.00 84.06 99 GLN A CA 1
ATOM 785 C C . GLN A 1 99 ? 25.373 9.581 -42.401 1.00 84.06 99 GLN A C 1
ATOM 787 O O . GLN A 1 99 ? 25.267 9.935 -41.228 1.00 84.06 99 GLN A O 1
ATOM 792 N N . VAL A 1 100 ? 26.423 8.894 -42.850 1.00 80.81 100 VAL A N 1
ATOM 793 C CA . VAL A 1 100 ? 27.633 8.643 -42.062 1.00 80.81 100 VAL A CA 1
ATOM 794 C C . VAL A 1 100 ? 28.728 9.543 -42.619 1.00 80.81 100 VAL A C 1
ATOM 796 O O . VAL A 1 100 ? 29.172 9.361 -43.751 1.00 80.81 100 VAL A O 1
ATOM 799 N N . THR A 1 101 ? 29.144 10.547 -41.849 1.00 82.19 101 THR A N 1
ATOM 800 C CA . THR A 1 101 ? 30.255 11.430 -42.217 1.00 82.19 101 THR A CA 1
ATOM 801 C C . THR A 1 101 ? 31.513 11.041 -41.451 1.00 82.19 101 THR A C 1
ATOM 803 O O . THR A 1 101 ? 31.544 11.024 -40.221 1.00 82.19 101 THR A O 1
ATOM 806 N N . SER A 1 102 ? 32.579 10.732 -42.187 1.00 80.75 102 SER A N 1
ATOM 807 C CA . SER A 1 102 ? 33.897 10.493 -41.601 1.00 80.75 102 SER A CA 1
ATOM 808 C C . SER A 1 102 ? 34.529 11.830 -41.230 1.00 80.75 102 SER A C 1
ATOM 810 O O . SER A 1 102 ? 34.907 12.613 -42.099 1.00 80.75 102 SER A O 1
ATOM 812 N N . ILE A 1 103 ? 34.630 12.098 -39.932 1.00 78.31 103 ILE A N 1
ATOM 813 C CA . ILE A 1 103 ? 35.267 13.306 -39.407 1.00 78.31 103 ILE A CA 1
ATOM 814 C C . ILE A 1 103 ? 36.751 12.990 -39.158 1.00 78.31 103 ILE A C 1
ATOM 816 O O . ILE A 1 103 ? 37.040 12.032 -38.435 1.00 78.31 103 ILE A O 1
ATOM 820 N N . PRO A 1 104 ? 37.702 13.757 -39.725 1.00 83.06 104 PRO A N 1
ATOM 821 C CA . PRO A 1 104 ? 39.121 13.528 -39.482 1.00 83.06 104 PRO A CA 1
ATOM 822 C C . PRO A 1 104 ? 39.454 13.753 -37.996 1.00 83.06 104 PRO A C 1
ATOM 824 O O . PRO A 1 104 ? 38.914 14.679 -37.380 1.00 83.06 104 PRO A O 1
ATOM 827 N N . PRO A 1 105 ? 40.341 12.933 -37.401 1.00 84.31 105 PRO A N 1
ATOM 828 C CA . PRO A 1 105 ? 40.685 13.053 -35.991 1.00 84.31 105 PRO A CA 1
ATOM 829 C C . PRO A 1 105 ? 41.388 14.392 -35.746 1.00 84.31 105 PRO A C 1
ATOM 831 O O . PRO A 1 105 ? 42.516 14.603 -36.185 1.00 84.31 105 PRO A O 1
ATOM 834 N N . SER A 1 106 ? 40.724 15.310 -35.043 1.00 90.75 106 SER A N 1
ATOM 835 C CA . SER A 1 106 ? 41.321 16.575 -34.613 1.00 90.75 106 SER A CA 1
ATOM 836 C C . SER A 1 106 ? 41.172 16.744 -33.107 1.00 90.75 106 SER A C 1
ATOM 838 O O . SER A 1 106 ? 40.127 16.445 -32.527 1.00 90.75 106 SER A O 1
ATOM 840 N N . LEU A 1 107 ? 42.231 17.227 -32.456 1.00 89.75 107 LEU A N 1
ATOM 841 C CA . LEU A 1 107 ? 42.269 17.398 -31.002 1.00 89.75 107 LEU A CA 1
ATOM 842 C C . LEU A 1 107 ? 41.186 18.376 -30.522 1.00 89.75 107 LEU A C 1
ATOM 844 O O . LEU A 1 107 ? 40.570 18.156 -29.483 1.00 89.75 107 LEU A O 1
ATOM 848 N N . HIS A 1 108 ? 40.887 19.397 -31.330 1.00 87.62 108 HIS A N 1
ATOM 849 C CA . HIS A 1 108 ? 39.809 20.345 -31.066 1.00 87.62 108 HIS A CA 1
ATOM 850 C C . HIS A 1 108 ? 38.424 19.689 -31.141 1.00 87.62 108 HIS A C 1
ATOM 852 O O . HIS A 1 108 ? 37.598 19.936 -30.271 1.00 87.62 108 HIS A O 1
ATOM 858 N N . LEU A 1 109 ? 38.157 18.828 -32.132 1.00 81.44 109 LEU A N 1
ATOM 859 C CA . LEU A 1 109 ? 36.876 18.116 -32.218 1.00 81.44 109 LEU A CA 1
ATOM 860 C C . LEU A 1 109 ? 36.747 17.028 -31.156 1.00 81.44 109 LEU A C 1
ATOM 862 O O . LEU A 1 109 ? 35.646 16.809 -30.671 1.00 81.44 109 LEU A O 1
ATOM 866 N N . SER A 1 110 ? 37.840 16.382 -30.751 1.00 80.06 110 SER A N 1
ATOM 867 C CA . SER A 1 110 ? 37.830 15.445 -29.624 1.00 80.06 110 SER A CA 1
ATOM 868 C C . SER A 1 110 ? 37.553 16.158 -28.302 1.00 80.06 110 SER A C 1
ATOM 870 O O . SER A 1 110 ? 36.723 15.685 -27.532 1.00 80.06 110 SER A O 1
ATOM 872 N N . LEU A 1 111 ? 38.178 17.316 -28.055 1.00 84.25 111 LEU A N 1
ATOM 873 C CA . LEU A 1 111 ? 37.881 18.139 -26.880 1.00 84.25 111 LEU A CA 1
ATOM 874 C C . LEU A 1 111 ? 36.460 18.684 -26.922 1.00 84.25 111 LEU A C 1
ATOM 876 O O . LEU A 1 111 ? 35.773 18.583 -25.917 1.00 84.25 111 LEU A O 1
ATOM 880 N N . LEU A 1 112 ? 36.004 19.196 -28.068 1.00 81.56 112 LEU A N 1
ATOM 881 C CA . LEU A 1 112 ? 34.635 19.674 -28.237 1.00 81.56 112 LEU A CA 1
ATOM 882 C C . LEU A 1 112 ? 33.646 18.532 -28.036 1.00 81.56 112 LEU A C 1
ATOM 884 O O . LEU A 1 112 ? 32.696 18.692 -27.293 1.00 81.56 112 LEU A O 1
ATOM 888 N N . ARG A 1 113 ? 33.906 17.346 -28.596 1.00 76.00 113 ARG A N 1
ATOM 889 C CA . ARG A 1 113 ? 33.094 16.156 -28.347 1.00 76.00 113 ARG A CA 1
ATOM 890 C C . ARG A 1 113 ? 33.084 15.831 -26.869 1.00 76.00 113 ARG A C 1
ATOM 892 O O . ARG A 1 113 ? 32.003 15.637 -26.354 1.00 76.00 113 ARG A O 1
ATOM 899 N N . ILE A 1 114 ? 34.214 15.795 -26.168 1.00 73.69 114 ILE A N 1
ATOM 900 C CA . ILE A 1 114 ? 34.223 15.537 -24.723 1.00 73.69 114 ILE A CA 1
ATOM 901 C C . ILE A 1 114 ? 33.421 16.621 -23.999 1.00 73.69 114 ILE A C 1
ATOM 903 O O . ILE A 1 114 ? 32.521 16.276 -23.253 1.00 73.69 114 ILE A O 1
ATOM 907 N N . THR A 1 115 ? 33.634 17.909 -24.267 1.00 75.25 115 THR A N 1
ATOM 908 C CA . THR A 1 115 ? 32.942 18.996 -23.559 1.00 75.25 115 THR A CA 1
ATOM 909 C C . THR A 1 115 ? 31.450 19.092 -23.879 1.00 75.25 115 THR A C 1
ATOM 911 O O . THR A 1 115 ? 30.673 19.418 -22.987 1.00 75.25 115 THR A O 1
ATOM 914 N N . THR A 1 116 ? 31.023 18.763 -25.103 1.00 69.12 116 THR A N 1
ATOM 915 C CA . THR A 1 116 ? 29.608 18.767 -25.516 1.00 69.12 116 THR A CA 1
ATOM 916 C C . THR A 1 116 ? 28.904 17.430 -25.294 1.00 69.12 116 THR A C 1
ATOM 918 O O . THR A 1 116 ? 27.682 17.406 -25.215 1.00 69.12 116 THR A O 1
ATOM 921 N N . SER A 1 117 ? 29.639 16.317 -25.213 1.00 57.03 117 SER A N 1
ATOM 922 C CA . SER A 1 117 ? 29.116 14.987 -24.850 1.00 57.03 117 SER A CA 1
ATOM 923 C C . SER A 1 117 ? 29.287 14.663 -23.372 1.00 57.03 117 SER A C 1
ATOM 925 O O . SER A 1 117 ? 28.842 13.598 -22.948 1.00 57.03 117 SER A O 1
ATOM 927 N N . LEU A 1 118 ? 29.887 15.568 -22.582 1.00 48.66 118 LEU A N 1
ATOM 928 C CA . LEU A 1 118 ? 29.908 15.452 -21.130 1.00 48.66 118 LEU A CA 1
ATOM 929 C C . LEU A 1 118 ? 28.448 15.264 -20.686 1.00 48.66 118 LEU A C 1
ATOM 931 O O . LEU A 1 118 ? 27.626 16.166 -20.867 1.00 48.66 118 LEU A O 1
ATOM 935 N N . PRO A 1 119 ? 28.109 14.112 -20.085 1.00 52.19 119 PRO A N 1
ATOM 936 C CA . PRO A 1 119 ? 26.737 13.743 -19.736 1.00 52.19 119 PRO A CA 1
ATOM 937 C C . PRO A 1 119 ? 26.151 14.611 -18.607 1.00 52.19 119 PRO A C 1
ATOM 939 O O . PRO A 1 119 ? 25.056 14.356 -18.122 1.00 52.19 119 PRO A O 1
ATOM 942 N N . PHE A 1 120 ? 26.855 15.677 -18.212 1.00 45.66 120 PHE A N 1
ATOM 943 C CA . PHE A 1 120 ? 26.351 16.756 -17.371 1.00 45.66 120 PHE A CA 1
ATOM 944 C C . PHE A 1 120 ? 25.401 17.714 -18.100 1.00 45.66 120 PHE A C 1
ATOM 946 O O . PHE A 1 120 ? 24.951 18.687 -17.494 1.00 45.66 120 PHE A O 1
ATOM 953 N N . GLN A 1 121 ? 24.990 17.434 -19.344 1.00 46.12 121 GLN A N 1
ATOM 954 C CA . GLN A 1 121 ? 23.626 17.798 -19.727 1.00 46.12 121 GLN A CA 1
ATOM 955 C C . GLN A 1 121 ? 22.654 16.977 -18.869 1.00 46.12 121 GLN A C 1
ATOM 957 O O . GLN A 1 121 ? 22.105 15.962 -19.288 1.00 46.12 121 GLN A O 1
ATOM 962 N N . ILE A 1 122 ? 22.466 17.488 -17.646 1.00 54.66 122 ILE A N 1
ATOM 963 C CA . ILE A 1 122 ? 21.475 17.200 -16.604 1.00 54.66 122 ILE A CA 1
ATOM 964 C C . ILE A 1 122 ? 20.084 17.521 -17.160 1.00 54.66 122 ILE A C 1
ATOM 966 O O . ILE A 1 122 ? 19.290 18.267 -16.597 1.00 54.66 122 ILE A O 1
ATOM 970 N N . ASN A 1 123 ? 19.776 17.021 -18.345 1.00 60.72 123 ASN A N 1
ATOM 971 C CA . ASN A 1 123 ? 18.413 16.997 -18.786 1.00 60.72 123 ASN A CA 1
ATOM 972 C C . ASN A 1 123 ? 17.818 15.841 -17.993 1.00 60.72 123 ASN A C 1
ATOM 974 O O . ASN A 1 123 ? 18.178 14.685 -18.218 1.00 60.72 123 ASN A O 1
ATOM 978 N N . ASN A 1 124 ? 16.930 16.150 -17.045 1.00 65.06 124 ASN A N 1
ATOM 979 C CA . ASN A 1 124 ? 16.149 15.195 -16.243 1.00 65.06 124 ASN A CA 1
ATOM 980 C C . ASN A 1 124 ? 15.229 14.305 -17.112 1.00 65.06 124 ASN A C 1
ATOM 982 O O . ASN A 1 124 ? 14.195 13.825 -16.657 1.00 65.06 124 ASN A O 1
ATOM 986 N N . ASN A 1 125 ? 15.596 14.082 -18.372 1.00 72.88 125 ASN A N 1
ATOM 987 C CA . ASN A 1 125 ? 14.917 13.302 -19.378 1.00 72.88 125 ASN A CA 1
ATOM 988 C C . ASN A 1 125 ? 14.666 11.879 -18.897 1.00 72.88 125 ASN A C 1
ATOM 990 O O . ASN A 1 125 ? 13.592 11.378 -19.181 1.00 72.88 125 ASN A O 1
ATOM 994 N N . GLY A 1 126 ? 15.578 11.258 -18.137 1.00 76.31 126 GLY A N 1
ATOM 995 C CA . GLY A 1 126 ? 15.339 9.929 -17.556 1.00 76.31 126 GLY A CA 1
ATOM 996 C C . GLY A 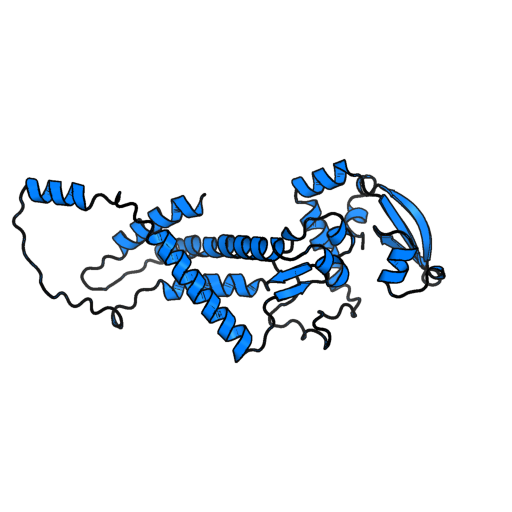1 126 ? 14.166 9.926 -16.571 1.00 76.31 126 GLY A C 1
ATOM 997 O O . GLY A 1 126 ? 13.222 9.161 -16.730 1.00 76.31 126 GLY A O 1
ATOM 998 N N . ILE A 1 127 ? 14.166 10.857 -15.610 1.00 82.50 127 ILE A N 1
ATOM 999 C CA . ILE A 1 127 ? 13.078 11.005 -14.627 1.00 82.50 127 ILE A CA 1
ATOM 1000 C C . ILE A 1 127 ? 11.762 11.371 -15.324 1.00 82.50 127 ILE A C 1
ATOM 1002 O O . ILE A 1 127 ? 10.706 10.835 -15.001 1.00 82.50 127 ILE A O 1
ATOM 1006 N N . TRP A 1 128 ? 11.815 12.293 -16.285 1.00 85.31 128 TRP A N 1
ATOM 1007 C CA . TRP A 1 128 ? 10.637 12.744 -17.017 1.00 85.31 128 TRP A CA 1
ATOM 1008 C C . TRP A 1 128 ? 10.058 11.658 -17.921 1.00 85.31 128 TRP A C 1
ATOM 1010 O O . TRP A 1 128 ? 8.840 11.548 -18.047 1.00 85.31 128 TRP A O 1
ATOM 1020 N N . LEU A 1 129 ? 10.916 10.854 -18.545 1.00 83.56 129 LEU A N 1
ATOM 1021 C CA . LEU A 1 129 ? 10.511 9.713 -19.350 1.00 83.56 129 LEU A CA 1
ATOM 1022 C C . LEU A 1 129 ? 9.859 8.652 -18.466 1.00 83.56 129 LEU A C 1
ATOM 1024 O O . LEU A 1 129 ? 8.753 8.236 -18.786 1.00 83.56 129 LEU A O 1
ATOM 1028 N N . ASP A 1 130 ? 10.470 8.304 -17.333 1.00 86.56 130 ASP A N 1
ATOM 1029 C CA . ASP A 1 130 ? 9.909 7.352 -16.367 1.00 86.56 130 ASP A CA 1
ATOM 1030 C C . ASP A 1 130 ? 8.547 7.825 -15.832 1.00 86.56 130 ASP A C 1
ATOM 1032 O O . ASP A 1 130 ? 7.582 7.069 -15.780 1.00 86.56 130 ASP A O 1
ATOM 1036 N N . LEU A 1 131 ? 8.412 9.120 -15.524 1.00 89.38 131 LEU A N 1
ATOM 1037 C CA . LEU A 1 131 ? 7.127 9.695 -15.128 1.00 89.38 131 LEU A CA 1
ATOM 1038 C C . LEU A 1 131 ? 6.091 9.607 -16.259 1.00 89.38 131 LEU A C 1
ATOM 1040 O O . LEU A 1 131 ? 4.938 9.262 -16.008 1.00 89.38 131 LEU A O 1
ATOM 1044 N N . LYS A 1 132 ? 6.477 9.903 -17.505 1.00 90.94 132 LYS A N 1
ATOM 1045 C CA . LYS A 1 132 ? 5.588 9.807 -18.672 1.00 90.94 132 LYS A CA 1
ATOM 1046 C C . LYS A 1 132 ? 5.134 8.375 -18.929 1.00 90.94 132 LYS A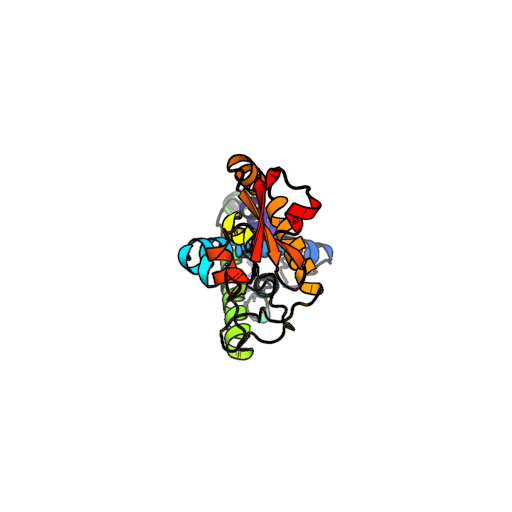 C 1
ATOM 1048 O O . LYS A 1 132 ? 3.941 8.165 -19.138 1.00 90.94 132 LYS A O 1
ATOM 1053 N N . THR A 1 133 ? 6.051 7.408 -18.920 1.00 91.25 133 THR A N 1
ATOM 1054 C CA . THR A 1 133 ? 5.728 5.992 -19.140 1.00 91.25 133 THR A CA 1
ATOM 1055 C C . THR A 1 133 ? 4.861 5.458 -18.009 1.00 91.25 133 THR A C 1
ATOM 1057 O O . THR A 1 133 ? 3.908 4.735 -18.282 1.00 91.25 133 THR A O 1
ATOM 1060 N N . LEU A 1 134 ? 5.109 5.878 -16.766 1.00 92.88 134 LEU A N 1
ATOM 1061 C CA . LEU A 1 134 ? 4.294 5.527 -15.606 1.00 92.88 134 LEU A CA 1
ATOM 1062 C C . LEU A 1 134 ? 2.879 6.116 -15.674 1.00 92.88 134 LEU A C 1
ATOM 1064 O O . LEU A 1 134 ? 1.903 5.428 -15.379 1.00 92.88 134 LEU A O 1
ATOM 1068 N N . VAL A 1 135 ? 2.743 7.382 -16.075 1.00 94.25 135 VAL A N 1
ATOM 1069 C CA . VAL A 1 135 ? 1.430 8.018 -16.261 1.00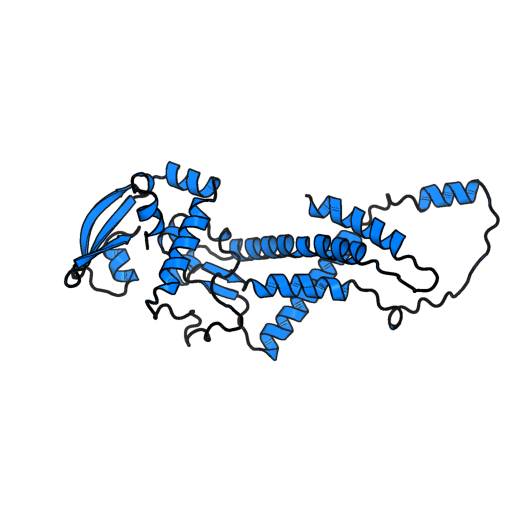 94.25 135 VAL A CA 1
ATOM 1070 C C . VAL A 1 135 ? 0.676 7.340 -17.400 1.00 94.25 135 VAL A C 1
ATOM 1072 O O . VAL A 1 135 ? -0.494 6.997 -17.237 1.00 94.25 135 VAL A O 1
ATOM 1075 N N . LEU A 1 136 ? 1.338 7.097 -18.534 1.00 94.88 136 LEU A N 1
ATOM 1076 C CA . LEU A 1 136 ? 0.732 6.428 -19.682 1.00 94.88 136 LEU A CA 1
ATOM 1077 C C . LEU A 1 136 ? 0.298 5.000 -19.328 1.00 94.88 136 LEU A C 1
ATOM 1079 O O . LEU A 1 136 ? -0.837 4.620 -19.615 1.00 94.88 136 LEU A O 1
ATOM 1083 N N . SER A 1 137 ? 1.158 4.224 -18.662 1.00 95.56 137 SER A N 1
ATOM 1084 C CA . SER A 1 137 ? 0.822 2.869 -18.226 1.00 95.56 137 SER A CA 1
ATOM 1085 C C . SER A 1 137 ? -0.323 2.876 -17.213 1.00 95.56 137 SER A C 1
ATOM 1087 O O . SER A 1 137 ? -1.229 2.052 -17.318 1.00 95.56 137 SER A O 1
ATOM 1089 N N . GLY A 1 138 ? -0.351 3.845 -16.295 1.00 94.44 138 GLY A N 1
ATOM 1090 C CA . GLY A 1 138 ? -1.438 4.026 -15.336 1.00 94.44 138 GLY A CA 1
ATOM 1091 C C . GLY A 1 138 ? -2.771 4.329 -16.017 1.00 94.44 138 GLY A C 1
ATOM 1092 O O . GLY A 1 138 ? -3.789 3.746 -15.650 1.00 94.44 138 GLY A O 1
ATOM 1093 N N . VAL A 1 139 ? -2.768 5.174 -17.052 1.00 95.00 139 VAL A N 1
ATOM 1094 C CA . VAL A 1 139 ? -3.953 5.462 -17.875 1.00 95.00 139 VAL A CA 1
ATOM 1095 C C . VAL A 1 139 ? -4.426 4.204 -18.605 1.00 95.00 139 VAL A C 1
ATOM 1097 O O . VAL A 1 139 ? -5.614 3.888 -18.561 1.00 95.00 139 VAL A O 1
ATOM 1100 N N . VAL A 1 140 ? -3.519 3.441 -19.221 1.00 95.75 140 VAL A N 1
ATOM 1101 C CA . VAL A 1 140 ? -3.869 2.187 -19.908 1.00 95.75 140 VAL A CA 1
ATOM 1102 C C . VAL A 1 140 ? -4.470 1.175 -18.931 1.00 95.75 140 VAL A C 1
ATOM 1104 O O . VAL A 1 140 ? -5.553 0.649 -19.186 1.00 95.75 140 VAL A O 1
ATOM 1107 N N . VAL A 1 141 ? -3.825 0.941 -17.784 1.00 94.75 141 VAL A N 1
ATOM 1108 C CA . VAL A 1 141 ? -4.332 0.038 -16.738 1.00 94.75 141 VAL A CA 1
ATOM 1109 C C . VAL A 1 141 ? -5.689 0.514 -16.221 1.00 94.75 141 VAL A C 1
ATOM 1111 O O . VAL A 1 141 ? -6.598 -0.300 -16.059 1.00 94.75 141 VAL A O 1
ATOM 1114 N N . PHE A 1 142 ? -5.865 1.822 -16.019 1.00 93.94 142 PHE A N 1
ATOM 1115 C CA . PHE A 1 142 ? -7.144 2.406 -15.631 1.00 93.94 142 PHE A CA 1
ATOM 1116 C C . PHE A 1 142 ? -8.237 2.080 -16.652 1.00 93.94 142 PHE A C 1
ATOM 1118 O O . PHE A 1 142 ? -9.283 1.562 -16.268 1.00 93.94 142 PHE A O 1
ATOM 1125 N N . PHE A 1 143 ? -7.998 2.319 -17.944 1.00 94.94 143 PHE A N 1
ATOM 1126 C CA . PHE A 1 143 ? -8.976 2.036 -18.996 1.00 94.94 143 PHE A CA 1
ATOM 1127 C C . PHE A 1 143 ? -9.297 0.545 -19.106 1.00 94.94 143 PHE A C 1
ATOM 1129 O O . PHE A 1 143 ? -10.471 0.183 -19.134 1.00 94.94 143 PHE A O 1
ATOM 1136 N N . VAL A 1 144 ? -8.290 -0.329 -19.106 1.00 94.12 144 VAL A N 1
ATOM 1137 C CA . VAL A 1 144 ? -8.498 -1.783 -19.197 1.00 94.12 144 VAL A CA 1
ATOM 1138 C C . VAL A 1 144 ? -9.322 -2.284 -18.010 1.00 94.12 144 VAL A C 1
ATOM 1140 O O . VAL A 1 144 ? -10.354 -2.931 -18.189 1.00 94.12 144 VAL A O 1
ATOM 1143 N N . LEU A 1 145 ? -8.927 -1.944 -16.785 1.00 91.31 145 LEU A N 1
ATOM 1144 C CA . LEU A 1 145 ? -9.619 -2.424 -15.591 1.00 91.31 145 LEU A CA 1
ATOM 1145 C C . LEU A 1 145 ? -11.015 -1.804 -15.439 1.00 91.31 145 LEU A C 1
ATOM 1147 O O . LEU A 1 145 ? -11.955 -2.505 -15.060 1.00 91.31 145 LEU A O 1
ATOM 1151 N N . ARG A 1 146 ? -11.172 -0.508 -15.734 1.00 89.31 146 ARG A N 1
ATOM 1152 C CA . ARG A 1 146 ? -12.433 0.215 -15.522 1.00 89.31 146 ARG A CA 1
ATOM 1153 C C . ARG A 1 146 ? -13.440 -0.002 -16.644 1.00 89.31 146 ARG A C 1
ATOM 1155 O O . ARG A 1 146 ? -14.619 -0.163 -16.350 1.00 89.31 146 ARG A O 1
ATOM 1162 N N . VAL A 1 147 ? -13.006 0.023 -17.902 1.00 91.81 147 VAL A N 1
ATOM 1163 C CA . VAL A 1 147 ? -13.903 -0.065 -19.064 1.00 91.81 147 VAL A CA 1
ATOM 1164 C C . VAL A 1 147 ? -14.106 -1.512 -19.483 1.00 91.81 147 VAL A C 1
ATOM 1166 O O . VAL A 1 147 ? -15.251 -1.941 -19.605 1.00 91.81 147 VAL A O 1
ATOM 1169 N N . ALA A 1 148 ? -13.025 -2.277 -19.662 1.00 90.69 148 ALA A N 1
ATOM 1170 C CA . ALA A 1 148 ? -13.142 -3.645 -20.163 1.00 90.69 148 ALA A CA 1
ATOM 1171 C C . ALA A 1 148 ? -13.630 -4.607 -19.073 1.00 90.69 148 ALA A C 1
ATOM 1173 O O . ALA A 1 148 ? -14.553 -5.382 -19.307 1.00 90.69 148 ALA A O 1
ATOM 1174 N N . LEU A 1 149 ? -13.052 -4.527 -17.869 1.00 88.38 149 LEU A N 1
ATOM 1175 C CA . LEU A 1 149 ? -13.388 -5.455 -16.784 1.00 88.38 149 LEU A CA 1
ATOM 1176 C C . LEU A 1 149 ? -14.447 -4.912 -15.809 1.00 88.38 149 LEU A C 1
ATOM 1178 O O . LEU A 1 149 ? -14.959 -5.666 -14.988 1.00 88.38 149 LEU A O 1
ATOM 1182 N N . LYS A 1 150 ? -14.797 -3.618 -15.881 1.00 88.50 150 LYS A N 1
ATOM 1183 C CA . LYS A 1 150 ? -15.736 -2.951 -14.952 1.00 88.50 150 LYS A CA 1
ATOM 1184 C C . LYS A 1 150 ? -15.345 -3.080 -13.470 1.00 88.50 150 LYS A C 1
ATOM 1186 O O . LYS A 1 150 ? -16.202 -3.003 -12.593 1.00 88.50 150 LYS A O 1
ATOM 1191 N N . HIS A 1 151 ? -14.054 -3.231 -13.168 1.00 86.12 151 HIS A N 1
ATOM 1192 C CA . HIS A 1 151 ? -13.573 -3.284 -11.789 1.00 86.12 151 HIS A CA 1
ATOM 1193 C C . HIS A 1 151 ? -13.482 -1.884 -11.169 1.00 86.12 151 HIS A C 1
ATOM 1195 O O . HIS A 1 151 ? -13.136 -0.887 -11.812 1.00 86.12 151 HIS A O 1
ATOM 1201 N N . GLU A 1 152 ? -13.761 -1.810 -9.871 1.00 86.56 152 GLU A N 1
ATOM 1202 C CA . GLU A 1 152 ? -13.515 -0.621 -9.060 1.00 86.56 152 GLU A CA 1
ATOM 1203 C C . GLU A 1 152 ? -12.067 -0.628 -8.562 1.00 86.56 152 GLU A C 1
ATOM 1205 O O . GLU A 1 152 ? -11.636 -1.553 -7.872 1.00 86.56 152 GLU A O 1
ATOM 1210 N N . LEU A 1 153 ? -11.299 0.394 -8.946 1.00 87.19 153 LEU A N 1
ATOM 1211 C CA . LEU A 1 153 ? -9.874 0.515 -8.608 1.00 87.19 153 LEU A CA 1
ATOM 1212 C C . LEU A 1 153 ? -9.651 0.954 -7.162 1.00 87.19 153 LEU A C 1
ATOM 1214 O O . LEU A 1 153 ? -8.695 0.526 -6.514 1.00 87.19 153 LEU A O 1
ATOM 1218 N N . VAL A 1 154 ? -10.548 1.813 -6.683 1.00 87.25 154 VAL A N 1
ATOM 1219 C CA . VAL A 1 154 ? -10.580 2.310 -5.313 1.00 87.25 154 VAL A CA 1
ATOM 1220 C C . VAL A 1 154 ? -11.741 1.623 -4.626 1.00 87.25 154 VAL A C 1
ATOM 1222 O O . VAL A 1 154 ? -12.877 1.739 -5.079 1.00 87.25 154 VAL A O 1
ATOM 1225 N N . VAL A 1 155 ? -11.449 0.904 -3.550 1.00 84.38 155 VAL A N 1
ATOM 1226 C CA . VAL A 1 155 ? -12.450 0.159 -2.788 1.00 84.38 155 VAL A CA 1
ATOM 1227 C C . VAL A 1 155 ? -12.359 0.592 -1.326 1.00 84.38 155 VAL A C 1
ATOM 1229 O O . VAL A 1 155 ? -11.250 0.693 -0.787 1.00 84.38 155 VAL A O 1
ATOM 1232 N N . PRO A 1 156 ? -13.492 0.862 -0.655 1.00 82.38 156 PRO A N 1
ATOM 1233 C CA . PRO A 1 156 ? -13.489 1.041 0.787 1.00 82.38 156 PRO A CA 1
ATOM 1234 C C . PRO A 1 156 ? -13.087 -0.275 1.457 1.00 82.38 156 PRO A C 1
ATOM 1236 O O . PRO A 1 156 ? -13.748 -1.303 1.308 1.00 82.38 156 PRO A O 1
ATOM 1239 N N . THR A 1 157 ? -11.989 -0.243 2.202 1.00 79.56 157 THR A N 1
ATOM 1240 C CA . THR A 1 157 ? -11.568 -1.368 3.032 1.00 79.56 157 THR A CA 1
ATOM 1241 C C . THR A 1 157 ? -12.232 -1.297 4.395 1.00 79.56 157 THR A C 1
ATOM 1243 O O . THR A 1 157 ? -12.235 -0.253 5.053 1.00 79.56 157 THR A O 1
ATOM 1246 N N . ALA A 1 158 ? -12.800 -2.426 4.815 1.00 77.81 158 ALA A N 1
ATOM 1247 C CA . ALA A 1 158 ? -13.183 -2.629 6.200 1.00 77.81 158 ALA A CA 1
ATOM 1248 C C . ALA A 1 158 ? -11.898 -2.810 7.012 1.00 77.81 158 ALA A C 1
ATOM 1250 O O . ALA A 1 158 ? -11.101 -3.698 6.724 1.00 77.81 158 ALA A O 1
ATOM 1251 N N . VAL A 1 159 ? -11.680 -1.939 7.987 1.00 81.62 159 VAL A N 1
ATOM 1252 C CA . VAL A 1 159 ? -10.501 -1.956 8.854 1.00 81.62 159 VAL A CA 1
ATOM 1253 C C . VAL A 1 159 ? -11.010 -2.044 10.296 1.00 81.62 159 VAL A C 1
ATOM 1255 O O . VAL A 1 159 ? -12.047 -1.429 10.571 1.00 81.62 159 VAL A O 1
ATOM 1258 N N . PRO A 1 160 ? -10.347 -2.796 11.200 1.00 84.25 160 PRO A N 1
ATOM 1259 C CA . PRO A 1 160 ? -10.723 -2.806 12.609 1.00 84.25 160 PRO A CA 1
ATOM 1260 C C . PRO A 1 160 ? -10.821 -1.384 13.175 1.00 84.25 160 PRO A C 1
ATOM 1262 O O . PRO A 1 160 ? -10.097 -0.466 12.769 1.00 84.25 160 PRO A O 1
ATOM 1265 N N . HIS A 1 161 ? -11.743 -1.182 14.107 1.00 83.19 161 HIS A N 1
ATOM 1266 C CA . HIS A 1 161 ? -12.066 0.136 14.622 1.00 83.19 161 HIS A CA 1
ATOM 1267 C C . HIS A 1 161 ? -10.886 0.737 15.392 1.00 83.19 161 HIS A C 1
ATOM 1269 O O . HIS A 1 161 ? -10.637 1.943 15.302 1.00 83.19 161 HIS A O 1
ATOM 1275 N N . CYS A 1 162 ? -10.113 -0.079 16.108 1.00 85.12 162 CYS A N 1
ATOM 1276 C CA . CYS A 1 162 ? -8.891 0.375 16.773 1.00 85.12 162 CYS A CA 1
ATOM 1277 C C . CYS A 1 162 ? -7.917 1.050 15.791 1.00 85.12 162 CYS A C 1
ATOM 1279 O O . CYS A 1 162 ? -7.414 2.141 16.056 1.00 85.12 162 CYS A O 1
ATOM 1281 N N . VAL A 1 163 ? -7.753 0.486 14.598 1.00 86.12 163 VAL A N 1
ATOM 1282 C CA . VAL A 1 163 ? -6.927 1.052 13.532 1.00 86.12 163 VAL A CA 1
ATOM 1283 C C . VAL A 1 163 ? -7.497 2.379 13.036 1.00 86.12 163 VAL A C 1
ATOM 1285 O O . VAL A 1 163 ? -6.754 3.344 12.876 1.00 86.12 163 VAL A O 1
ATOM 1288 N N . LEU A 1 164 ? -8.813 2.468 12.822 1.00 86.00 164 LEU A N 1
ATOM 1289 C CA . LEU A 1 164 ? -9.467 3.706 12.377 1.00 86.00 164 LEU A CA 1
ATOM 1290 C C . LEU A 1 164 ? -9.294 4.862 13.374 1.00 86.00 164 LEU A C 1
ATOM 1292 O O . LEU A 1 164 ? -9.259 6.024 12.965 1.00 86.00 164 LEU A O 1
ATOM 1296 N N . VAL A 1 165 ? -9.225 4.557 14.671 1.00 84.44 165 VAL A N 1
ATOM 1297 C CA . VAL A 1 165 ? -9.106 5.564 15.736 1.00 84.44 165 VAL A CA 1
ATOM 1298 C C . VAL A 1 165 ? -7.654 5.943 15.991 1.00 84.44 165 VAL A C 1
ATOM 1300 O O . VAL A 1 165 ? -7.355 7.128 16.142 1.00 84.44 165 VAL A O 1
ATOM 1303 N N . TYR A 1 166 ? -6.766 4.954 16.067 1.00 85.19 166 TYR A N 1
ATOM 1304 C CA . TYR A 1 166 ? -5.408 5.149 16.570 1.00 85.19 166 TYR A CA 1
ATOM 1305 C C . TYR A 1 166 ? -4.363 5.315 15.466 1.00 85.19 166 TYR A C 1
ATOM 1307 O O . TYR A 1 166 ? -3.338 5.961 15.687 1.00 85.19 166 TYR A O 1
ATOM 1315 N N . SER A 1 167 ? -4.619 4.787 14.268 1.00 85.19 167 SER A N 1
ATOM 1316 C CA . SER A 1 167 ? -3.654 4.807 13.170 1.00 85.19 167 SER A CA 1
ATOM 1317 C C . SER A 1 167 ? -3.858 5.981 12.203 1.00 85.19 167 SER A C 1
ATOM 1319 O O . SER A 1 167 ? -4.884 6.665 12.201 1.00 85.19 167 SER A O 1
ATOM 1321 N N . SER A 1 168 ? -2.857 6.223 11.354 1.00 85.75 168 SER A N 1
ATOM 1322 C CA . SER A 1 168 ? -3.003 7.124 10.209 1.00 85.75 168 SER A CA 1
ATOM 1323 C C . SER A 1 168 ? -3.657 6.380 9.039 1.00 85.75 168 SER A C 1
ATOM 1325 O O . SER A 1 168 ? -3.175 5.304 8.678 1.00 85.75 168 SER A O 1
ATOM 1327 N N . PRO A 1 169 ? -4.669 6.957 8.358 1.00 80.38 169 PRO A N 1
ATOM 1328 C CA . PRO A 1 169 ? -5.275 6.333 7.177 1.00 80.38 169 PRO A CA 1
ATOM 1329 C C . PRO A 1 169 ? -4.256 6.096 6.052 1.00 80.38 169 PRO A C 1
ATOM 1331 O O . PRO A 1 169 ? -4.450 5.222 5.214 1.00 80.38 169 PRO A O 1
ATOM 1334 N N . LEU A 1 170 ? -3.133 6.826 6.061 1.00 82.38 170 LEU A N 1
ATOM 1335 C CA . LEU A 1 170 ? -2.053 6.665 5.090 1.00 82.38 170 LEU A CA 1
ATOM 1336 C C . LEU A 1 170 ? -1.362 5.300 5.168 1.00 82.38 170 LEU A C 1
ATOM 1338 O O . LEU A 1 170 ? -0.744 4.904 4.180 1.00 82.38 170 LEU A O 1
ATOM 1342 N N . LEU A 1 171 ? -1.435 4.584 6.297 1.00 81.50 171 LEU A N 1
ATOM 1343 C CA . LEU A 1 171 ? -0.889 3.227 6.398 1.00 81.50 171 LEU A CA 1
ATOM 1344 C C . LEU A 1 171 ? -1.574 2.265 5.424 1.00 81.50 171 LEU A C 1
ATOM 1346 O O . LEU A 1 171 ? -0.914 1.426 4.819 1.00 81.50 171 LEU A O 1
ATOM 1350 N N . PHE A 1 172 ? -2.880 2.42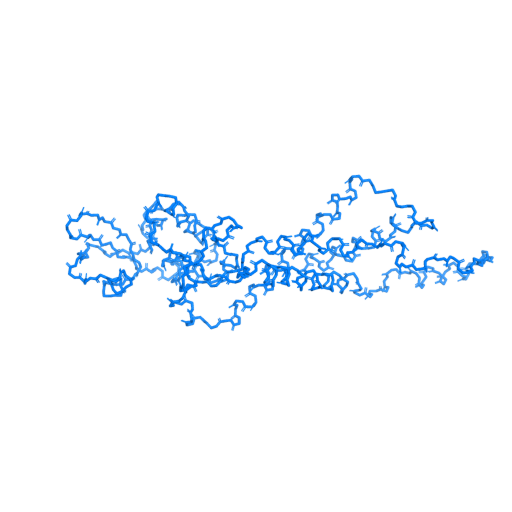8 5.228 1.00 77.88 172 PHE A N 1
ATOM 1351 C CA . PHE A 1 172 ? -3.725 1.509 4.467 1.00 77.88 172 PHE A CA 1
ATOM 1352 C C . PHE A 1 172 ? -3.946 2.007 3.036 1.00 77.88 172 PHE A C 1
ATOM 1354 O O . PHE A 1 172 ? -5.050 1.952 2.504 1.00 77.88 172 PHE A O 1
ATOM 1361 N N . SER A 1 173 ? -2.884 2.513 2.397 1.00 76.56 173 SER A N 1
ATOM 1362 C CA . SER A 1 173 ? -2.953 3.027 1.022 1.00 76.56 173 SER A CA 1
ATOM 1363 C C . SER A 1 173 ? -3.293 1.948 -0.007 1.00 76.56 173 SER A C 1
ATOM 1365 O O . SER A 1 173 ? -3.904 2.231 -1.037 1.00 76.56 173 SER A O 1
ATOM 1367 N N . THR A 1 174 ? -2.916 0.703 0.280 1.00 78.88 174 THR A N 1
ATOM 1368 C CA . THR A 1 174 ? -3.290 -0.473 -0.504 1.00 78.88 174 THR A CA 1
ATOM 1369 C C . THR A 1 174 ? -4.470 -1.178 0.139 1.00 78.88 174 THR A C 1
ATOM 1371 O O . THR A 1 174 ? -4.475 -1.399 1.352 1.00 78.88 174 THR A O 1
ATOM 1374 N N . SER A 1 175 ? -5.450 -1.575 -0.668 1.00 80.31 175 SER A N 1
ATOM 1375 C CA . SER A 1 175 ? -6.571 -2.349 -0.165 1.00 80.31 175 SER A CA 1
ATOM 1376 C C . SER A 1 175 ? -6.101 -3.742 0.265 1.00 80.31 175 SER A C 1
ATOM 1378 O O . SER A 1 175 ? -5.410 -4.439 -0.475 1.00 80.31 175 SER A O 1
ATOM 1380 N N . TRP A 1 176 ? -6.468 -4.140 1.481 1.00 74.25 176 TRP A N 1
ATOM 1381 C CA . TRP A 1 176 ? -6.169 -5.466 2.040 1.00 74.25 176 TRP A CA 1
ATOM 1382 C C . TRP A 1 176 ? -7.130 -6.546 1.548 1.00 74.25 176 TRP A C 1
ATOM 1384 O O . TRP A 1 176 ? -6.837 -7.735 1.604 1.00 74.25 176 TRP A O 1
ATOM 1394 N N . PHE A 1 177 ? -8.276 -6.096 1.049 1.00 72.50 177 PHE A N 1
ATOM 1395 C CA . PHE A 1 177 ? -9.300 -6.904 0.415 1.00 72.50 177 PHE A CA 1
ATOM 1396 C C . PHE A 1 177 ? -9.456 -6.423 -1.026 1.00 72.50 177 PHE A C 1
ATOM 1398 O O . PHE A 1 177 ? -9.291 -5.230 -1.307 1.00 72.50 177 PHE A O 1
ATOM 1405 N N . GLY A 1 178 ? -9.763 -7.332 -1.943 1.00 62.53 178 GLY A N 1
ATOM 1406 C CA . GLY A 1 178 ? -9.852 -7.032 -3.367 1.00 62.53 178 GLY A CA 1
ATOM 1407 C C . GLY A 1 178 ? -8.796 -7.751 -4.188 1.00 62.53 178 GLY A C 1
ATOM 1408 O O . GLY A 1 178 ? -8.230 -7.148 -5.100 1.00 62.53 178 GLY A O 1
ATOM 1409 N N . SER A 1 179 ? -8.558 -9.034 -3.902 1.00 68.81 179 SER A N 1
ATOM 1410 C CA . SER A 1 179 ? -7.993 -9.934 -4.909 1.00 68.81 179 SER A CA 1
ATOM 1411 C C . SER A 1 179 ? -8.821 -9.846 -6.197 1.00 68.81 179 SER A C 1
ATOM 1413 O O . SER A 1 179 ? -10.010 -9.518 -6.172 1.00 68.81 179 SER A O 1
ATOM 1415 N N . LEU A 1 180 ? -8.212 -10.146 -7.345 1.00 68.06 180 LEU A N 1
ATOM 1416 C CA . LEU A 1 180 ? -8.942 -10.226 -8.616 1.00 68.06 180 LEU A CA 1
ATOM 1417 C C . LEU A 1 180 ? -10.095 -11.247 -8.534 1.00 68.06 180 LEU A C 1
ATOM 1419 O O . LEU A 1 180 ? -11.117 -11.067 -9.186 1.00 68.06 180 LEU A O 1
ATOM 1423 N N . LEU A 1 181 ? -9.932 -12.257 -7.671 1.00 66.19 181 LEU A N 1
ATOM 1424 C CA . LEU A 1 181 ? -10.886 -13.332 -7.408 1.00 66.19 181 LEU A CA 1
ATOM 1425 C C . LEU A 1 181 ? -11.773 -13.101 -6.173 1.00 66.19 181 LEU A C 1
ATOM 1427 O O . LEU A 1 181 ? -12.584 -13.970 -5.860 1.00 66.19 181 LEU A O 1
ATOM 1431 N N . ASP A 1 182 ? -11.620 -11.987 -5.444 1.00 65.25 182 ASP A N 1
ATOM 1432 C CA . ASP A 1 182 ? -12.492 -11.742 -4.292 1.00 65.25 182 ASP A CA 1
ATOM 1433 C C . ASP A 1 182 ? -13.941 -11.553 -4.768 1.00 65.25 182 ASP A C 1
ATOM 1435 O O . ASP A 1 182 ? -14.170 -10.816 -5.737 1.00 65.25 182 ASP A O 1
ATOM 1439 N N . PRO A 1 183 ? -14.923 -12.198 -4.105 1.00 56.72 183 PRO A N 1
ATOM 1440 C CA . PRO A 1 183 ? -16.318 -12.116 -4.499 1.00 56.72 183 PRO A CA 1
ATOM 1441 C C . PRO A 1 183 ? -16.767 -10.657 -4.543 1.00 56.72 183 PRO A C 1
ATOM 1443 O O . PRO A 1 183 ? -16.441 -9.850 -3.668 1.00 56.72 183 PRO A O 1
ATOM 1446 N N . LEU A 1 184 ? -17.474 -10.345 -5.630 1.00 54.75 184 LEU A N 1
ATOM 1447 C CA . LEU A 1 184 ? -17.900 -9.009 -6.012 1.00 54.75 184 LEU A CA 1
ATOM 1448 C C . LEU A 1 184 ? -18.499 -8.247 -4.826 1.00 54.75 184 LEU A C 1
ATOM 1450 O O . LEU A 1 184 ? -19.312 -8.759 -4.059 1.00 54.75 184 LEU A O 1
ATOM 1454 N N . VAL A 1 185 ? -18.050 -7.002 -4.722 1.00 58.22 185 VAL A N 1
ATOM 1455 C CA . VAL A 1 185 ? -18.542 -5.955 -3.833 1.00 58.22 185 VAL A CA 1
ATOM 1456 C C . VAL A 1 185 ? -20.080 -5.980 -3.793 1.00 58.22 185 VAL A C 1
ATOM 1458 O O . VAL A 1 185 ? -20.717 -6.094 -4.840 1.00 58.22 185 VAL A O 1
ATOM 1461 N N . ASP A 1 186 ? -20.676 -5.889 -2.598 1.00 59.06 186 ASP A N 1
ATOM 1462 C CA . ASP A 1 186 ? -22.136 -5.866 -2.430 1.00 59.06 186 ASP A CA 1
ATOM 1463 C C . ASP A 1 186 ? -22.770 -4.737 -3.260 1.00 59.06 186 ASP A C 1
ATOM 1465 O O . ASP A 1 186 ? -22.105 -3.758 -3.603 1.00 59.06 186 ASP A O 1
ATOM 1469 N N . LYS A 1 187 ? -24.090 -4.780 -3.473 1.00 54.56 187 LYS A N 1
ATOM 1470 C CA . LYS A 1 187 ? -24.893 -3.718 -4.110 1.00 54.56 187 LYS A CA 1
ATOM 1471 C C . LYS A 1 187 ? -24.662 -2.322 -3.509 1.00 54.56 187 LYS A C 1
ATOM 1473 O O . LYS A 1 187 ? -24.978 -1.323 -4.144 1.00 54.56 187 LYS A O 1
ATOM 1478 N N . GLN A 1 188 ? -24.117 -2.246 -2.295 1.00 56.44 188 GLN A N 1
ATOM 1479 C CA . GLN A 1 188 ? -23.770 -1.012 -1.585 1.00 56.44 188 GLN A CA 1
ATOM 1480 C C . GLN A 1 188 ? -22.320 -0.540 -1.802 1.00 56.44 188 GLN A C 1
ATOM 1482 O O . GLN A 1 188 ? -21.878 0.389 -1.125 1.00 56.44 188 GLN A O 1
ATOM 1487 N N . GLY A 1 189 ? -21.543 -1.167 -2.688 1.00 56.31 189 GLY A N 1
ATOM 1488 C CA . GLY A 1 189 ? -20.142 -0.788 -2.901 1.00 56.31 189 GLY A CA 1
ATOM 1489 C C . GLY A 1 189 ? -19.217 -1.192 -1.740 1.00 56.31 189 GLY A C 1
ATOM 1490 O O . GLY A 1 189 ? -18.074 -0.746 -1.668 1.00 56.31 189 GLY A O 1
ATOM 1491 N N . ARG A 1 190 ? -19.698 -2.026 -0.807 1.00 55.75 190 ARG A N 1
ATOM 1492 C CA . ARG A 1 190 ? -18.932 -2.520 0.345 1.00 55.75 190 ARG A CA 1
ATOM 1493 C C . ARG A 1 190 ? -18.531 -3.972 0.122 1.00 55.75 190 ARG A C 1
ATOM 1495 O O . ARG A 1 190 ? -19.352 -4.793 -0.278 1.00 55.75 190 ARG A O 1
ATOM 1502 N N . VAL A 1 191 ? -17.278 -4.309 0.414 1.00 55.91 191 VAL A N 1
ATOM 1503 C CA . VAL A 1 191 ? -16.868 -5.713 0.553 1.00 55.91 191 VAL A CA 1
ATOM 1504 C C . VAL A 1 191 ? -17.653 -6.264 1.745 1.00 55.91 191 VAL A C 1
ATOM 1506 O O . VAL A 1 191 ? -17.410 -5.819 2.866 1.00 55.91 191 VAL A O 1
ATOM 1509 N N . GLN A 1 192 ? -18.642 -7.140 1.509 1.00 50.94 192 GLN A N 1
ATOM 1510 C CA . GLN A 1 192 ? -19.592 -7.588 2.538 1.00 50.94 192 GLN A CA 1
ATOM 1511 C C . GLN A 1 192 ? -18.858 -7.963 3.828 1.00 50.94 192 GLN A C 1
ATOM 1513 O O . GLN A 1 192 ? -18.011 -8.858 3.832 1.00 50.94 192 GLN A O 1
ATOM 1518 N N . SER A 1 193 ? -19.175 -7.280 4.931 1.00 48.88 193 SER A N 1
ATOM 1519 C CA . SER A 1 193 ? -18.707 -7.603 6.285 1.00 48.88 193 SER A CA 1
ATOM 1520 C C . SER A 1 193 ? -19.354 -8.883 6.841 1.00 48.88 193 SER A C 1
ATOM 1522 O O . SER A 1 193 ? -18.909 -9.387 7.863 1.00 48.88 193 SER A O 1
ATOM 1524 N N . GLY A 1 194 ? -20.360 -9.431 6.149 1.00 43.22 194 GLY A N 1
ATOM 1525 C CA . GLY A 1 194 ? -21.339 -10.383 6.686 1.00 43.22 194 GLY A CA 1
ATOM 1526 C C . GLY A 1 194 ? -20.923 -11.845 6.860 1.00 43.22 194 GLY A C 1
ATOM 1527 O O . GLY A 1 194 ? -21.755 -12.636 7.283 1.00 43.22 194 GLY A O 1
ATOM 1528 N N . PHE A 1 195 ? -19.676 -12.239 6.590 1.00 42.53 195 PHE A N 1
ATOM 1529 C CA . PHE A 1 195 ? -19.213 -13.586 6.944 1.00 42.53 195 PHE A CA 1
ATOM 1530 C C . PHE A 1 195 ? -18.163 -13.507 8.051 1.00 42.53 195 PHE A C 1
ATOM 1532 O O . PHE A 1 195 ? -16.990 -13.229 7.789 1.00 42.53 195 PHE A O 1
ATOM 1539 N N . HIS A 1 196 ? -18.603 -13.791 9.284 1.00 48.56 196 HIS A N 1
ATOM 1540 C CA . HIS A 1 196 ? -17.796 -14.167 10.453 1.00 48.56 196 HIS A CA 1
ATOM 1541 C C . HIS A 1 196 ? -17.003 -15.454 10.162 1.00 48.56 196 HIS A C 1
ATOM 1543 O O . HIS A 1 196 ? -17.221 -16.515 10.738 1.00 48.56 196 HIS A O 1
ATOM 1549 N N . ASN A 1 197 ? -16.092 -15.390 9.200 1.00 58.66 197 ASN A N 1
ATOM 1550 C CA . ASN A 1 197 ? -15.221 -16.496 8.859 1.00 58.66 197 ASN A CA 1
ATOM 1551 C C . ASN A 1 197 ? -13.920 -16.316 9.639 1.00 58.66 197 ASN A C 1
ATOM 1553 O O . ASN A 1 197 ? -13.340 -15.229 9.628 1.00 58.66 197 ASN A O 1
ATOM 1557 N N . LYS A 1 198 ? -13.436 -17.382 10.288 1.00 64.00 198 LYS A N 1
ATOM 1558 C CA . LYS A 1 198 ? -12.162 -17.404 11.041 1.00 64.00 198 LYS A CA 1
ATOM 1559 C C . LYS A 1 198 ? -10.989 -16.797 10.249 1.00 64.00 198 LYS A C 1
ATOM 1561 O O . LYS A 1 198 ? -10.068 -16.242 10.840 1.00 64.00 198 LYS A O 1
ATOM 1566 N N . SER A 1 199 ? -11.051 -16.839 8.913 1.00 64.81 199 SER A N 1
ATOM 1567 C CA . SER A 1 199 ? -10.076 -16.198 8.026 1.00 64.81 199 SER A CA 1
ATOM 1568 C C . SER A 1 199 ? -9.971 -14.683 8.230 1.00 64.81 199 SER A C 1
ATOM 1570 O O . SER A 1 199 ? -8.867 -14.148 8.199 1.00 64.81 199 SER A O 1
ATOM 1572 N N . ARG A 1 200 ? -11.067 -13.972 8.514 1.00 72.81 200 ARG A N 1
ATOM 1573 C CA . ARG A 1 200 ? -11.023 -12.516 8.709 1.00 72.81 200 ARG A CA 1
ATOM 1574 C C . ARG A 1 200 ? -10.386 -12.121 10.025 1.00 72.81 200 ARG A C 1
ATOM 1576 O O . ARG A 1 200 ? -9.648 -11.145 10.039 1.00 72.81 200 ARG A O 1
ATOM 1583 N N . GLN A 1 201 ? -10.576 -12.901 11.088 1.00 79.31 201 GLN A N 1
ATOM 1584 C CA . GLN A 1 201 ? -9.919 -12.633 12.368 1.00 79.31 201 GLN A CA 1
ATOM 1585 C C . GLN A 1 201 ? -8.393 -12.589 12.208 1.00 79.31 201 GLN A C 1
ATOM 1587 O O . GLN A 1 201 ? -7.755 -11.689 12.741 1.00 79.31 201 GLN A O 1
ATOM 1592 N N . SER A 1 202 ? -7.823 -13.477 11.384 1.00 83.50 202 SER A N 1
ATOM 1593 C CA . SER A 1 202 ? -6.389 -13.442 11.070 1.00 83.50 202 SER A CA 1
ATOM 1594 C C . SER A 1 202 ? -5.962 -12.158 10.347 1.00 83.50 202 SER A C 1
ATOM 1596 O O . SER A 1 202 ? -4.917 -11.599 10.668 1.00 83.50 202 SER A O 1
ATOM 1598 N N . VAL A 1 203 ? -6.792 -11.634 9.437 1.00 83.81 203 VAL A N 1
ATOM 1599 C CA . VAL A 1 203 ? -6.520 -10.373 8.730 1.00 83.81 203 VAL A CA 1
ATOM 1600 C C . VAL A 1 203 ? -6.643 -9.176 9.670 1.00 83.81 203 VAL A C 1
ATOM 1602 O O . VAL A 1 203 ? -5.780 -8.307 9.640 1.00 83.81 203 VAL A O 1
ATOM 1605 N N . HIS A 1 204 ? -7.653 -9.147 10.544 1.00 85.25 204 HIS A N 1
ATOM 1606 C CA . HIS A 1 204 ? -7.783 -8.121 11.583 1.00 85.25 204 HIS A CA 1
ATOM 1607 C C . HIS A 1 204 ? -6.565 -8.126 12.515 1.00 85.25 204 HIS A C 1
ATOM 1609 O O . HIS A 1 204 ? -5.979 -7.075 12.764 1.00 85.25 204 HIS A O 1
ATOM 1615 N N . SER A 1 205 ? -6.118 -9.306 12.953 1.00 87.50 205 SER A N 1
ATOM 1616 C CA . SER A 1 205 ? -4.895 -9.446 13.743 1.00 87.50 205 SER A CA 1
ATOM 1617 C C . SER A 1 205 ? -3.653 -8.974 12.986 1.00 87.50 205 SER A C 1
ATOM 1619 O O . SER A 1 205 ? -2.802 -8.316 13.577 1.00 87.50 205 SER A O 1
ATOM 1621 N N . LEU A 1 206 ? -3.550 -9.257 11.685 1.00 89.00 206 LEU A N 1
ATOM 1622 C CA . LEU A 1 206 ? -2.411 -8.826 10.873 1.00 89.00 206 LEU A CA 1
ATOM 1623 C C . LEU A 1 206 ? -2.421 -7.311 10.638 1.00 89.00 206 LEU A C 1
ATOM 1625 O O . LEU A 1 206 ? -1.372 -6.681 10.716 1.00 89.00 206 LEU A O 1
ATOM 1629 N N . MET A 1 207 ? -3.594 -6.707 10.427 1.00 89.00 207 MET A N 1
ATOM 1630 C CA . MET A 1 207 ? -3.753 -5.252 10.373 1.00 89.00 207 MET A CA 1
ATOM 1631 C C . MET A 1 207 ? -3.356 -4.606 11.698 1.00 89.00 207 MET A C 1
ATOM 1633 O O . MET A 1 207 ? -2.636 -3.607 11.686 1.00 89.00 207 MET A O 1
ATOM 1637 N N . ASN A 1 208 ? -3.789 -5.190 12.820 1.00 90.06 208 ASN A N 1
ATOM 1638 C CA . ASN A 1 208 ? -3.441 -4.717 14.153 1.00 90.06 208 ASN A CA 1
ATOM 1639 C C . ASN A 1 208 ? -1.935 -4.772 14.387 1.00 90.06 208 ASN A C 1
ATOM 1641 O O . ASN A 1 208 ? -1.323 -3.767 14.738 1.00 90.06 208 ASN A O 1
ATOM 1645 N N . LEU A 1 209 ? -1.319 -5.906 14.067 1.00 90.62 209 LEU A N 1
ATOM 1646 C CA . LEU A 1 209 ? 0.127 -6.061 14.119 1.00 90.62 209 LEU A CA 1
ATOM 1647 C C . LEU A 1 209 ? 0.831 -5.024 13.233 1.00 90.62 209 LEU A C 1
ATOM 1649 O O . LEU A 1 209 ? 1.748 -4.359 13.700 1.00 90.62 209 LEU A O 1
ATOM 1653 N N . ALA A 1 210 ? 0.375 -4.828 11.993 1.00 88.56 210 ALA A N 1
ATOM 1654 C CA . ALA A 1 210 ? 1.013 -3.922 11.042 1.00 88.56 210 ALA A CA 1
ATOM 1655 C C . ALA A 1 210 ? 1.067 -2.470 11.544 1.00 88.56 210 ALA A C 1
ATOM 1657 O O . ALA A 1 210 ? 2.131 -1.852 11.493 1.00 88.56 210 ALA A O 1
ATOM 1658 N N . TRP A 1 211 ? -0.039 -1.918 12.061 1.00 88.88 211 TRP A N 1
ATOM 1659 C CA . TRP A 1 211 ? -0.009 -0.540 12.567 1.00 88.88 211 TRP A CA 1
ATOM 1660 C C . TRP A 1 211 ? 0.762 -0.417 13.884 1.00 88.88 211 TRP A C 1
ATOM 1662 O O . TRP A 1 211 ? 1.384 0.616 14.117 1.00 88.88 211 TRP A O 1
ATOM 1672 N N . MET A 1 212 ? 0.761 -1.456 14.723 1.00 89.62 212 MET A N 1
ATOM 1673 C CA . MET A 1 212 ? 1.512 -1.468 15.982 1.00 89.62 212 MET A CA 1
ATOM 1674 C C . MET A 1 212 ? 3.021 -1.622 15.767 1.00 89.62 212 MET A C 1
ATOM 1676 O O . MET A 1 212 ? 3.804 -1.178 16.599 1.00 89.62 212 MET A O 1
ATOM 1680 N N . THR A 1 213 ? 3.446 -2.227 14.655 1.00 89.94 213 THR A N 1
ATOM 1681 C CA . THR A 1 213 ? 4.866 -2.305 14.280 1.00 89.94 213 THR A CA 1
ATOM 1682 C C . THR A 1 213 ? 5.417 -1.010 13.683 1.00 89.94 213 THR A C 1
ATOM 1684 O O . THR A 1 213 ? 6.633 -0.882 13.551 1.00 89.94 213 THR A O 1
ATOM 1687 N N . ASP A 1 214 ? 4.567 -0.037 13.336 1.00 88.88 214 ASP A N 1
ATOM 1688 C CA . ASP A 1 214 ? 5.031 1.295 12.946 1.00 88.88 214 ASP A CA 1
ATOM 1689 C C . ASP A 1 214 ? 5.491 2.053 14.207 1.00 88.88 214 ASP A C 1
ATOM 1691 O O . ASP A 1 214 ? 4.665 2.371 15.070 1.00 88.88 214 ASP A O 1
ATOM 1695 N N . PRO A 1 215 ? 6.793 2.374 14.340 1.00 88.88 215 PRO A N 1
ATOM 1696 C CA . PRO A 1 215 ? 7.334 2.943 15.569 1.00 88.88 215 PRO A CA 1
ATOM 1697 C C . PRO A 1 215 ? 6.757 4.326 15.884 1.00 88.88 215 PRO A C 1
ATOM 1699 O O . PRO A 1 215 ? 6.612 4.676 17.054 1.00 88.88 215 PRO A O 1
ATOM 1702 N N . LEU A 1 216 ? 6.403 5.117 14.866 1.00 90.00 216 LEU A N 1
ATOM 1703 C CA . LEU A 1 216 ? 5.868 6.464 15.055 1.00 90.00 216 LEU A CA 1
ATOM 1704 C C . LEU A 1 216 ? 4.416 6.409 15.524 1.00 90.00 216 LEU A C 1
ATOM 1706 O O . LEU A 1 216 ? 4.019 7.158 16.419 1.00 90.00 216 LEU A O 1
ATOM 1710 N N . LEU A 1 217 ? 3.620 5.517 14.938 1.00 90.00 217 LEU A N 1
ATOM 1711 C CA . LEU A 1 217 ? 2.231 5.337 15.349 1.00 90.00 217 LEU A CA 1
ATOM 1712 C C . LEU A 1 217 ? 2.132 4.667 16.711 1.00 90.00 217 LEU A C 1
ATOM 1714 O O . LEU A 1 217 ? 1.339 5.110 17.540 1.00 90.00 217 LEU A O 1
ATOM 1718 N N . TYR A 1 218 ? 2.978 3.677 16.979 1.00 89.56 218 TYR A N 1
ATOM 1719 C CA . TYR A 1 218 ? 3.049 3.054 18.290 1.00 89.56 218 TYR A CA 1
ATOM 1720 C C . TYR A 1 218 ? 3.467 4.059 19.369 1.00 89.56 218 TYR A C 1
ATOM 1722 O O . TYR A 1 218 ? 2.773 4.193 20.374 1.00 89.56 218 TYR A O 1
ATOM 1730 N N . ALA A 1 219 ? 4.514 4.859 19.132 1.00 91.81 219 ALA A N 1
ATOM 1731 C CA . ALA A 1 219 ? 4.923 5.916 20.060 1.00 91.81 219 ALA A CA 1
ATOM 1732 C C . ALA A 1 219 ? 3.796 6.929 20.321 1.00 91.81 219 ALA A C 1
ATOM 1734 O O . ALA A 1 219 ? 3.567 7.325 21.465 1.00 91.81 219 ALA A O 1
ATOM 1735 N N . LYS A 1 220 ? 3.046 7.310 19.280 1.00 92.00 220 LYS A N 1
ATOM 1736 C CA . LYS A 1 220 ? 1.876 8.187 19.407 1.00 92.00 220 LYS A CA 1
ATOM 1737 C C . LYS A 1 220 ? 0.778 7.563 20.275 1.00 92.00 220 LYS A C 1
ATOM 1739 O O . LYS A 1 220 ? 0.169 8.267 21.080 1.00 92.00 220 LYS A O 1
ATOM 1744 N N . VAL A 1 221 ? 0.513 6.267 20.126 1.00 91.81 221 VAL A N 1
ATOM 1745 C CA . VAL A 1 221 ? -0.472 5.553 20.952 1.00 91.81 221 VAL A CA 1
ATOM 1746 C C . VAL A 1 221 ? -0.007 5.444 22.396 1.00 91.81 221 VAL A C 1
ATOM 1748 O O . VAL A 1 221 ? -0.797 5.736 23.289 1.00 91.81 221 VAL A O 1
ATOM 1751 N N . CYS A 1 222 ? 1.266 5.131 22.634 1.00 91.88 222 CYS A N 1
ATOM 1752 C CA . CYS A 1 222 ? 1.846 5.145 23.976 1.00 91.88 222 CYS A CA 1
ATOM 1753 C C . CYS A 1 222 ? 1.695 6.522 24.634 1.00 91.88 222 CYS A C 1
ATOM 1755 O O . CYS A 1 222 ? 1.252 6.618 25.776 1.00 91.88 222 CYS A O 1
ATOM 1757 N N . TYR A 1 223 ? 1.975 7.594 23.887 1.00 94.62 223 TYR A N 1
ATOM 1758 C CA . TYR A 1 223 ? 1.849 8.966 24.376 1.00 94.62 223 TYR A CA 1
ATOM 1759 C C . TYR A 1 223 ? 0.411 9.338 24.763 1.00 94.62 223 TYR A C 1
ATOM 1761 O O . TYR A 1 223 ? 0.190 9.960 25.798 1.00 94.62 223 TYR A O 1
ATOM 1769 N N . HIS A 1 224 ? -0.580 8.954 23.954 1.00 93.25 224 HIS A N 1
ATOM 1770 C CA . HIS A 1 224 ? -1.982 9.274 24.233 1.00 93.25 224 HIS A CA 1
ATOM 1771 C C . HIS A 1 224 ? -2.674 8.293 25.187 1.00 93.25 224 HIS A C 1
ATOM 1773 O O . HIS A 1 224 ? -3.724 8.648 25.720 1.00 93.25 224 HIS A O 1
ATOM 1779 N N . SER A 1 225 ? -2.119 7.091 25.386 1.00 92.44 225 SER A N 1
ATOM 1780 C CA . SER A 1 225 ? -2.637 6.031 26.266 1.00 92.44 225 SER A CA 1
ATOM 1781 C C . SER A 1 225 ? -4.166 5.880 26.191 1.00 92.44 225 SER A C 1
ATOM 1783 O O . SER A 1 225 ? -4.878 6.114 27.172 1.00 92.44 225 SER A O 1
ATOM 1785 N N . PRO A 1 226 ? -4.712 5.562 25.003 1.00 94.12 226 PRO A N 1
ATOM 1786 C CA . PRO A 1 226 ? -6.151 5.550 24.810 1.00 94.12 226 PRO A CA 1
ATOM 1787 C C . PRO A 1 226 ? -6.817 4.436 25.623 1.00 94.12 226 PRO A C 1
ATOM 1789 O O . PRO A 1 226 ? -6.274 3.343 25.770 1.00 94.12 226 PRO A O 1
ATOM 1792 N N . ALA A 1 227 ? -8.025 4.701 26.120 1.00 95.25 227 ALA A N 1
ATOM 1793 C CA . ALA A 1 227 ? -8.800 3.708 26.855 1.00 95.25 227 ALA A CA 1
ATOM 1794 C C . ALA A 1 227 ? -9.451 2.682 25.914 1.00 95.25 227 ALA A C 1
ATOM 1796 O O . ALA A 1 227 ? -9.968 3.042 24.855 1.00 95.25 227 ALA A O 1
ATOM 1797 N N . VAL A 1 228 ? -9.484 1.429 26.359 1.00 95.94 228 VAL A N 1
ATOM 1798 C CA . VAL A 1 228 ? -10.190 0.304 25.743 1.00 95.94 228 VAL A CA 1
ATOM 1799 C C . VAL A 1 228 ? -11.169 -0.272 26.755 1.00 95.94 228 VAL A C 1
ATOM 1801 O O . VAL A 1 228 ? -10.886 -0.349 27.954 1.00 95.94 228 VAL A O 1
ATOM 1804 N N . TYR A 1 229 ? -12.333 -0.670 26.263 1.00 96.94 229 TYR A N 1
ATOM 1805 C CA . TYR A 1 229 ? -13.421 -1.199 27.066 1.00 96.94 229 TYR A CA 1
ATOM 1806 C C . TYR A 1 229 ? -13.576 -2.696 26.792 1.00 96.94 229 TYR A C 1
ATOM 1808 O O . TYR A 1 229 ? -13.611 -3.123 25.636 1.00 96.94 229 TYR A O 1
ATOM 1816 N N . LEU A 1 230 ? -13.648 -3.489 27.858 1.00 97.12 230 LEU A N 1
ATOM 1817 C CA . LEU A 1 230 ? -13.974 -4.908 27.806 1.00 97.12 230 LEU A CA 1
ATOM 1818 C C . LEU A 1 230 ? -15.486 -5.057 27.943 1.00 97.12 230 LEU A C 1
ATOM 1820 O O . LEU A 1 230 ? -16.058 -4.741 28.991 1.00 97.12 230 LEU A O 1
ATOM 1824 N N . TYR A 1 231 ? -16.120 -5.551 26.890 1.00 97.44 231 TYR A N 1
ATOM 1825 C CA . TYR A 1 231 ? -17.546 -5.839 26.874 1.00 97.44 231 TYR A CA 1
ATOM 1826 C C . TYR A 1 231 ? -17.787 -7.333 27.010 1.00 97.44 231 TYR A C 1
ATOM 1828 O O . TYR A 1 231 ? -16.998 -8.149 26.536 1.00 97.44 231 TYR A O 1
ATOM 1836 N N . LYS A 1 232 ? -18.903 -7.682 27.645 1.00 97.38 232 LYS A N 1
ATOM 1837 C CA . LYS A 1 232 ? -19.442 -9.035 27.706 1.00 97.38 232 LYS A CA 1
ATOM 1838 C C . LYS A 1 232 ? -20.834 -9.029 27.104 1.00 97.38 232 LYS A C 1
ATOM 1840 O O . LYS A 1 232 ? -21.699 -8.284 27.563 1.00 97.38 232 LYS A O 1
ATOM 1845 N N . ARG A 1 233 ? -21.054 -9.860 26.091 1.00 96.62 233 ARG A N 1
ATOM 1846 C CA . ARG A 1 233 ? -22.365 -10.001 25.463 1.00 96.62 233 ARG A CA 1
ATOM 1847 C C . ARG A 1 233 ? -23.295 -10.805 26.368 1.00 96.62 233 ARG A C 1
ATOM 1849 O O . ARG A 1 233 ? -22.946 -11.895 26.831 1.00 96.62 233 ARG A O 1
ATOM 1856 N N . ILE A 1 234 ? -24.475 -10.260 26.629 1.00 95.88 234 ILE A N 1
ATOM 1857 C CA . ILE A 1 234 ? -25.523 -10.911 27.410 1.00 95.88 234 ILE A CA 1
ATOM 1858 C C . ILE A 1 234 ? -26.149 -11.998 26.524 1.00 95.88 234 ILE A C 1
ATOM 1860 O O . ILE A 1 234 ? -26.481 -11.760 25.368 1.00 95.88 234 ILE A O 1
ATOM 1864 N N . GLY A 1 235 ? -26.226 -13.228 27.034 1.00 95.00 235 GLY A N 1
ATOM 1865 C CA . GLY A 1 235 ? -26.699 -14.402 26.290 1.00 95.00 235 GLY A CA 1
ATOM 1866 C C . GLY A 1 235 ? -25.575 -15.340 25.847 1.00 95.00 235 GLY A C 1
ATOM 1867 O O . GLY A 1 235 ? -25.572 -16.499 26.253 1.00 95.00 235 GLY A O 1
ATOM 1868 N N . THR A 1 236 ? -24.592 -14.859 25.075 1.00 93.94 236 THR A N 1
ATOM 1869 C CA . THR A 1 236 ? -23.479 -15.714 24.598 1.00 93.94 236 THR A CA 1
ATOM 1870 C C . THR A 1 236 ? -22.320 -15.819 25.585 1.00 93.94 236 THR A C 1
ATOM 1872 O O . THR A 1 236 ? -21.507 -16.730 25.470 1.00 93.94 236 THR A O 1
ATOM 1875 N N . PHE A 1 237 ? -22.239 -14.906 26.563 1.00 93.19 237 PHE A N 1
ATOM 1876 C CA . PHE A 1 237 ? -21.118 -14.776 27.505 1.00 93.19 237 PHE A CA 1
ATOM 1877 C C . PHE A 1 237 ? -19.759 -14.496 26.842 1.00 93.19 237 PHE A C 1
ATOM 1879 O O . PHE A 1 237 ? -18.734 -14.527 27.523 1.00 93.19 237 PHE A O 1
ATOM 1886 N N . GLU A 1 238 ? -19.741 -14.173 25.549 1.00 94.56 238 GLU A N 1
ATOM 1887 C CA . GLU A 1 238 ? -18.525 -13.821 24.824 1.00 94.56 238 GLU A CA 1
ATOM 1888 C C . GLU A 1 238 ? -18.010 -12.458 25.280 1.00 94.56 238 GLU A C 1
ATOM 1890 O O . GLU A 1 238 ? -18.772 -11.493 25.408 1.00 94.56 238 GLU A O 1
ATOM 1895 N N . THR A 1 239 ? -16.704 -12.381 25.522 1.00 95.06 239 THR A N 1
ATOM 1896 C CA . THR A 1 239 ? -16.018 -11.144 25.881 1.00 95.06 239 THR A CA 1
ATOM 1897 C C . THR A 1 239 ? -15.159 -10.651 24.725 1.00 95.06 239 THR A C 1
ATOM 1899 O O . THR A 1 239 ? -14.499 -11.438 24.049 1.00 95.06 239 THR A O 1
ATOM 1902 N N . PHE A 1 240 ? -15.155 -9.340 24.495 1.00 94.75 240 PHE A N 1
ATOM 1903 C CA . PHE A 1 240 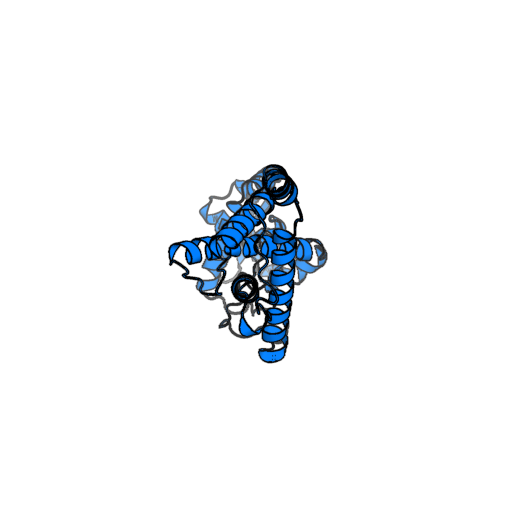? -14.339 -8.715 23.454 1.00 94.75 240 PHE A CA 1
ATOM 1904 C C . PHE A 1 240 ? -13.906 -7.303 23.858 1.00 94.75 240 PHE A C 1
ATOM 1906 O O . PHE A 1 240 ? -14.575 -6.625 24.643 1.00 94.75 240 PHE A O 1
ATOM 1913 N N . TYR A 1 241 ? -12.768 -6.864 23.318 1.00 94.88 241 TYR A N 1
ATOM 1914 C CA . TYR A 1 241 ? -12.217 -5.530 23.545 1.00 94.88 241 TYR A CA 1
ATOM 1915 C C . TYR A 1 241 ? -12.627 -4.583 22.425 1.00 94.88 241 TYR A C 1
ATOM 1917 O O . TYR A 1 241 ? -12.495 -4.925 21.251 1.00 94.88 241 TYR A O 1
ATOM 1925 N N . HIS A 1 242 ? -13.068 -3.378 22.782 1.00 94.44 242 HIS A N 1
ATOM 1926 C CA . HIS A 1 242 ? -13.475 -2.369 21.812 1.00 94.44 242 HIS A CA 1
ATOM 1927 C C . HIS A 1 242 ? -13.049 -0.950 22.252 1.00 94.44 242 HIS A C 1
ATOM 1929 O O . HIS A 1 242 ? -13.140 -0.617 23.438 1.00 94.44 242 HIS A O 1
ATOM 1935 N N . PRO A 1 243 ? -12.581 -0.084 21.330 1.00 93.50 243 PRO A N 1
ATOM 1936 C CA . PRO A 1 243 ? -12.078 1.255 21.668 1.00 93.50 243 PRO A CA 1
ATOM 1937 C C . PRO A 1 243 ? -13.188 2.289 21.936 1.00 93.50 243 PRO A C 1
ATOM 1939 O O . PRO A 1 243 ? -12.950 3.313 22.575 1.00 93.50 243 PRO A O 1
ATOM 1942 N N . LEU A 1 244 ? -14.403 2.061 21.424 1.00 93.56 244 LEU A N 1
ATOM 1943 C CA . LEU A 1 244 ? -15.543 2.965 21.624 1.00 93.56 244 LEU A CA 1
ATOM 1944 C C . LEU A 1 244 ? -16.303 2.691 22.929 1.00 93.56 244 LEU A C 1
ATOM 1946 O O . LEU A 1 244 ? -16.393 1.531 23.327 1.00 93.56 244 LEU A O 1
ATOM 1950 N N . PRO A 1 245 ? -16.932 3.725 23.528 1.00 94.94 245 PRO A N 1
ATOM 1951 C CA . PRO A 1 245 ? -17.857 3.561 24.646 1.00 94.94 245 PRO A CA 1
ATOM 1952 C C . PRO A 1 245 ? -19.148 2.838 24.226 1.00 94.94 245 PRO A C 1
ATOM 1954 O O . PRO A 1 245 ? -19.510 2.835 23.047 1.00 94.94 245 PRO A O 1
ATOM 1957 N N . LEU A 1 246 ? -19.886 2.318 25.217 1.00 95.50 246 LEU A N 1
ATOM 1958 C CA . LEU A 1 246 ? -21.008 1.379 25.050 1.00 95.50 246 LEU A CA 1
ATOM 1959 C C . LEU A 1 246 ? -22.016 1.838 23.988 1.00 95.50 246 LEU A C 1
ATOM 1961 O O . LEU A 1 246 ? -22.251 1.125 23.021 1.00 95.50 246 LEU A O 1
ATOM 1965 N N . LYS A 1 247 ? -22.517 3.073 24.113 1.00 95.31 247 LYS A N 1
ATOM 1966 C CA . LYS A 1 247 ? -23.515 3.648 23.197 1.00 95.31 247 LYS A CA 1
ATOM 1967 C C . LYS A 1 247 ? -23.058 3.693 21.742 1.00 95.31 247 LYS A C 1
ATOM 1969 O O . LYS A 1 247 ? -23.814 3.430 20.813 1.00 95.31 247 LYS A O 1
ATOM 1974 N N . MET A 1 248 ? -21.796 4.066 21.533 1.00 92.00 248 MET A N 1
ATOM 1975 C CA . MET A 1 248 ? -21.232 4.189 20.190 1.00 92.00 248 MET A CA 1
ATOM 1976 C C . MET A 1 248 ? -20.887 2.821 19.604 1.00 92.00 248 MET A C 1
ATOM 1978 O O . MET A 1 248 ? -21.028 2.632 18.401 1.00 92.00 248 MET A O 1
ATOM 1982 N N . MET A 1 249 ? -20.449 1.884 20.447 1.00 92.62 249 MET A N 1
ATOM 1983 C CA . MET A 1 249 ? -20.164 0.504 20.063 1.00 92.62 249 MET A CA 1
ATOM 1984 C C . MET A 1 249 ? -21.449 -0.235 19.664 1.00 92.62 249 MET A C 1
ATOM 1986 O O . MET A 1 249 ? -21.491 -0.803 18.577 1.00 92.62 249 MET A O 1
ATOM 1990 N N . ALA A 1 250 ? -22.511 -0.136 20.468 1.00 92.75 250 ALA A N 1
ATOM 1991 C CA . ALA A 1 250 ? -23.822 -0.721 20.178 1.00 92.75 250 ALA A CA 1
ATOM 1992 C C . ALA A 1 250 ? -24.389 -0.187 18.850 1.00 92.75 250 ALA A C 1
ATOM 1994 O O . ALA A 1 250 ? -24.688 -0.953 17.937 1.00 92.75 250 ALA A O 1
ATOM 1995 N N . LYS A 1 251 ? -24.363 1.142 18.665 1.00 90.75 251 LYS A N 1
ATOM 1996 C CA . LYS A 1 251 ? -24.742 1.786 17.398 1.00 90.75 251 LYS A CA 1
ATOM 1997 C C . LYS A 1 251 ? -23.894 1.335 16.203 1.00 90.75 251 LYS A C 1
ATOM 1999 O O . LYS A 1 251 ? -24.384 1.322 15.080 1.00 90.75 251 LYS A O 1
ATOM 2004 N N . TRP A 1 252 ? -22.614 1.030 16.413 1.00 84.88 252 TRP A N 1
ATOM 2005 C CA . TRP A 1 252 ? -21.733 0.554 15.346 1.00 84.88 252 TRP A CA 1
ATOM 2006 C C . TRP A 1 252 ? -22.018 -0.905 14.965 1.00 84.88 252 TRP A C 1
ATOM 2008 O O . TRP A 1 252 ? -21.964 -1.226 13.779 1.00 84.88 252 TRP A O 1
ATOM 2018 N N . LYS A 1 253 ? -22.355 -1.759 15.943 1.00 87.94 253 LYS A N 1
ATOM 2019 C CA . LYS A 1 253 ? -22.782 -3.151 15.713 1.00 87.94 253 LYS A CA 1
ATOM 2020 C C . LYS A 1 253 ? -24.229 -3.276 15.219 1.00 87.94 253 LYS A C 1
ATOM 2022 O O . LYS A 1 253 ? -24.599 -4.359 14.790 1.00 87.94 253 LYS A O 1
ATOM 2027 N N . ASP A 1 254 ? -24.990 -2.178 15.218 1.00 90.06 254 ASP A N 1
ATOM 2028 C CA . ASP A 1 254 ? -26.429 -2.160 14.909 1.00 90.06 254 ASP A CA 1
ATOM 2029 C C . ASP A 1 254 ? -27.229 -3.065 15.868 1.00 90.06 254 ASP A C 1
ATOM 2031 O O . ASP A 1 254 ? -28.121 -3.810 15.475 1.00 90.06 254 ASP A O 1
ATOM 2035 N N . GLU A 1 255 ? -26.852 -3.026 17.149 1.00 93.75 255 GLU A N 1
ATOM 2036 C CA . GLU A 1 255 ? -27.441 -3.816 18.233 1.00 93.75 255 GLU A CA 1
ATOM 2037 C C . GLU A 1 255 ? -27.831 -2.909 19.409 1.00 93.75 255 GLU A C 1
ATOM 2039 O O . GLU A 1 255 ? -27.281 -1.817 19.577 1.00 93.75 255 GLU A O 1
ATOM 2044 N N . ASP A 1 256 ? -28.763 -3.371 20.245 1.00 96.31 256 ASP A N 1
ATOM 2045 C CA . ASP A 1 256 ? -29.214 -2.625 21.421 1.00 96.31 256 ASP A CA 1
ATOM 2046 C C . ASP A 1 256 ? -28.134 -2.561 22.515 1.00 96.31 256 ASP A C 1
ATOM 2048 O O . ASP A 1 256 ? -27.399 -3.522 22.758 1.00 96.31 256 ASP A O 1
ATOM 2052 N N . GLU A 1 257 ? -28.050 -1.424 23.219 1.00 96.69 257 GLU A N 1
ATOM 2053 C CA . GLU A 1 257 ? -27.080 -1.209 24.311 1.00 96.69 257 GLU A CA 1
ATOM 2054 C C . GLU A 1 257 ? -27.232 -2.252 25.432 1.00 96.69 257 GLU A C 1
ATOM 2056 O O . GLU A 1 257 ? -26.234 -2.687 26.011 1.00 96.69 257 GLU A O 1
ATOM 2061 N N . ASP A 1 258 ? -28.464 -2.705 25.676 1.00 96.94 258 ASP A N 1
ATOM 2062 C CA . ASP A 1 258 ? -28.825 -3.663 26.727 1.00 96.94 258 ASP A CA 1
ATOM 2063 C C . ASP A 1 258 ? -28.306 -5.085 26.461 1.00 96.94 258 ASP A C 1
ATOM 2065 O O . ASP A 1 258 ? -28.321 -5.926 27.358 1.00 96.94 258 ASP A O 1
ATOM 2069 N N . MET A 1 259 ? -27.806 -5.365 25.251 1.00 96.44 259 MET A N 1
ATOM 2070 C CA . MET A 1 259 ? -27.183 -6.647 24.902 1.00 96.44 259 MET A CA 1
ATOM 2071 C C . MET A 1 259 ? -25.743 -6.765 25.412 1.00 96.44 259 MET A C 1
ATOM 2073 O O . MET A 1 259 ? -25.142 -7.842 25.335 1.00 96.44 259 MET A O 1
ATOM 2077 N N . PHE A 1 260 ? -25.162 -5.685 25.942 1.00 97.31 260 PHE A N 1
ATOM 2078 C CA . PHE A 1 260 ? -23.759 -5.642 26.332 1.00 97.31 260 PHE A CA 1
ATOM 2079 C C . PHE A 1 260 ? -23.574 -5.109 27.751 1.00 97.31 260 PHE A C 1
ATOM 2081 O O . PHE A 1 260 ? -23.974 -4.000 28.092 1.00 97.31 260 PHE A O 1
ATOM 2088 N N . ALA A 1 261 ? -22.857 -5.872 28.571 1.00 97.44 261 ALA A N 1
ATOM 2089 C CA . ALA A 1 261 ? -22.389 -5.426 29.874 1.00 97.44 261 ALA A CA 1
ATOM 2090 C C . ALA A 1 261 ? -20.942 -4.928 29.766 1.00 97.44 261 ALA A C 1
ATOM 2092 O O . ALA A 1 261 ? -20.066 -5.634 29.258 1.00 97.44 261 ALA A O 1
ATOM 2093 N N . LEU A 1 262 ? -20.672 -3.719 30.263 1.00 97.56 262 LEU A N 1
ATOM 2094 C CA . LEU A 1 262 ? -19.303 -3.232 30.434 1.00 97.56 262 LEU A CA 1
ATOM 2095 C C . LEU A 1 262 ? -18.670 -3.946 31.635 1.00 97.56 262 LEU A C 1
ATOM 2097 O O . LEU A 1 262 ? -19.137 -3.786 32.760 1.00 97.56 262 LEU A O 1
ATOM 2101 N N . VAL A 1 263 ? -17.611 -4.717 31.396 1.00 97.50 263 VAL A N 1
ATOM 2102 C CA . VAL A 1 263 ? -16.884 -5.445 32.446 1.00 97.50 263 VAL A CA 1
ATOM 2103 C C . VAL A 1 263 ? -15.788 -4.571 33.033 1.00 97.50 263 VAL A C 1
ATOM 2105 O O . VAL A 1 263 ? -15.665 -4.451 34.247 1.00 97.50 263 VAL A O 1
ATOM 2108 N N . GLU A 1 264 ? -14.977 -3.966 32.166 1.00 97.19 264 GLU A N 1
ATOM 2109 C CA . GLU A 1 264 ? -13.768 -3.274 32.594 1.00 97.19 264 GLU A CA 1
ATOM 2110 C C . GLU A 1 264 ? -13.349 -2.185 31.604 1.00 97.19 264 GLU A C 1
ATOM 2112 O O . GLU A 1 264 ? -13.639 -2.252 30.408 1.00 97.19 264 GLU A O 1
ATOM 2117 N N . LYS A 1 265 ? -12.629 -1.182 32.108 1.00 97.44 265 LYS A N 1
ATOM 2118 C CA . LYS A 1 265 ? -11.961 -0.147 31.321 1.00 97.44 265 LYS A CA 1
ATOM 2119 C C . LYS A 1 265 ? -10.467 -0.176 31.643 1.00 97.44 265 LYS A C 1
ATOM 2121 O O . LYS A 1 265 ? -10.102 -0.008 32.802 1.00 97.44 265 LYS A O 1
ATOM 2126 N N . ARG A 1 266 ? -9.617 -0.341 30.629 1.00 96.62 266 ARG A N 1
ATOM 2127 C CA . ARG A 1 266 ? -8.146 -0.344 30.761 1.00 96.62 266 ARG A CA 1
ATOM 2128 C C . ARG A 1 266 ? -7.496 0.597 29.752 1.00 96.62 266 ARG A C 1
ATOM 2130 O O . ARG A 1 266 ? -8.129 0.968 28.764 1.00 96.62 266 ARG A O 1
ATOM 2137 N N . SER A 1 267 ? -6.244 0.989 29.984 1.00 95.88 267 SER A N 1
ATOM 2138 C CA . SER A 1 267 ? -5.431 1.607 28.930 1.00 95.88 267 SER A CA 1
ATOM 2139 C C . SER A 1 267 ? -5.071 0.556 27.881 1.00 95.88 267 SER A C 1
ATOM 2141 O O . SER A 1 267 ? -4.812 -0.596 28.228 1.00 95.88 267 SER A O 1
ATOM 2143 N N . PHE A 1 268 ? -5.015 0.943 26.606 1.00 94.31 268 PHE A N 1
ATOM 2144 C CA . PHE A 1 268 ? -4.567 0.062 25.523 1.00 94.31 268 PHE A CA 1
ATOM 2145 C C . PHE A 1 268 ? -3.159 -0.490 25.786 1.00 94.31 268 PHE A C 1
ATOM 2147 O O . PHE A 1 268 ? -2.905 -1.665 25.547 1.00 94.31 268 PHE A O 1
ATOM 2154 N N . VAL A 1 269 ? -2.263 0.349 26.317 1.00 93.69 269 VAL A N 1
ATOM 2155 C CA . VAL A 1 269 ? -0.852 0.003 26.564 1.00 93.69 269 VAL A CA 1
ATOM 2156 C C . VAL A 1 269 ? -0.703 -1.007 27.706 1.00 93.69 269 VAL A C 1
ATOM 2158 O O . VAL A 1 269 ? 0.228 -1.806 27.695 1.00 93.69 269 VAL A O 1
ATOM 2161 N N . ASP A 1 270 ? -1.648 -1.017 28.649 1.00 96.00 270 ASP A N 1
ATOM 2162 C CA . ASP A 1 270 ? -1.630 -1.922 29.805 1.00 96.00 270 ASP A CA 1
ATOM 2163 C C . ASP A 1 270 ? -2.134 -3.331 29.454 1.00 96.00 270 ASP A C 1
ATOM 2165 O O . ASP A 1 270 ? -2.009 -4.263 30.252 1.00 96.00 270 ASP A O 1
ATOM 2169 N N . LEU A 1 271 ? -2.743 -3.507 28.277 1.00 94.75 271 LEU A N 1
ATOM 2170 C CA . LEU A 1 271 ? -3.193 -4.817 27.820 1.00 94.75 271 LEU A CA 1
ATOM 2171 C C . LEU A 1 271 ? -1.989 -5.694 27.444 1.00 94.75 271 LEU A C 1
ATOM 2173 O O . LEU A 1 271 ? -1.036 -5.197 26.842 1.00 94.75 271 LEU A O 1
ATOM 2177 N N . PRO A 1 272 ? -2.033 -7.012 27.705 1.00 95.56 272 PRO A N 1
ATOM 2178 C CA . PRO A 1 272 ? -1.066 -7.943 27.139 1.00 95.56 272 PRO A CA 1
ATOM 2179 C C . PRO A 1 272 ? -1.045 -7.842 25.611 1.00 95.56 272 PRO A C 1
ATOM 2181 O O . PRO A 1 272 ? -2.089 -7.694 24.976 1.00 95.56 272 PRO A O 1
ATOM 2184 N N . TRP A 1 273 ? 0.129 -8.002 24.998 1.00 91.00 273 TRP A N 1
ATOM 2185 C CA . TRP A 1 273 ? 0.297 -7.909 23.540 1.00 91.00 273 TRP A CA 1
ATOM 2186 C C . TRP A 1 273 ? -0.694 -8.784 22.747 1.00 91.00 273 TRP A C 1
ATOM 2188 O O . TRP A 1 273 ? -1.240 -8.361 21.730 1.00 91.00 273 TRP A O 1
ATOM 2198 N N . GLY A 1 274 ? -0.986 -9.992 23.244 1.00 92.44 274 GLY A N 1
ATOM 2199 C CA . GLY A 1 274 ? -1.960 -10.895 22.621 1.00 92.44 274 GLY A CA 1
ATOM 2200 C C . GLY A 1 274 ? -3.390 -10.343 22.591 1.00 92.44 274 GLY A C 1
ATOM 2201 O O . GLY A 1 274 ? -4.116 -10.600 21.631 1.00 92.44 274 GLY A O 1
ATOM 2202 N N . ASP A 1 275 ? -3.771 -9.554 23.594 1.00 92.94 275 ASP A N 1
ATOM 2203 C CA . ASP A 1 275 ? -5.088 -8.921 23.684 1.00 92.94 275 ASP A CA 1
ATOM 2204 C C . ASP A 1 275 ? -5.137 -7.619 22.881 1.00 92.94 275 ASP A C 1
ATOM 2206 O O . ASP A 1 275 ? -6.148 -7.342 22.239 1.00 92.94 275 ASP A O 1
ATOM 2210 N N . GLN A 1 276 ? -4.025 -6.873 22.814 1.00 91.06 276 GLN A N 1
ATOM 2211 C CA . GLN A 1 276 ? -3.893 -5.688 21.954 1.00 91.06 276 GLN A CA 1
ATOM 2212 C C . GLN A 1 276 ? -4.165 -6.024 20.476 1.00 91.06 276 GLN A C 1
ATOM 2214 O O . GLN A 1 276 ? -4.852 -5.280 19.778 1.00 91.06 276 GLN A O 1
ATOM 2219 N N . ILE A 1 277 ? -3.701 -7.189 20.008 1.00 90.38 277 ILE A N 1
ATOM 2220 C CA . ILE A 1 277 ? -3.928 -7.664 18.632 1.00 90.38 277 ILE A CA 1
ATOM 2221 C C . ILE A 1 277 ? -5.396 -8.061 18.384 1.00 90.38 277 ILE A C 1
ATOM 2223 O O . ILE A 1 277 ? -5.851 -8.066 17.237 1.00 90.38 277 ILE A O 1
ATOM 2227 N N . ARG A 1 278 ? -6.151 -8.395 19.435 1.00 89.50 278 ARG A N 1
ATOM 2228 C CA . ARG A 1 278 ? -7.541 -8.878 19.358 1.00 89.50 278 ARG A CA 1
ATOM 2229 C C . ARG A 1 278 ? -8.590 -7.779 19.536 1.00 89.50 278 ARG A C 1
ATOM 2231 O O . ARG A 1 278 ? -9.775 -8.095 19.531 1.00 89.50 278 ARG A O 1
ATOM 2238 N N . VAL A 1 279 ? -8.178 -6.520 19.692 1.00 89.69 279 VAL A N 1
ATOM 2239 C CA . VAL A 1 279 ? -9.108 -5.388 19.794 1.00 89.69 279 VAL A CA 1
ATOM 2240 C C . VAL A 1 279 ? -9.837 -5.188 18.463 1.00 89.69 279 VAL A C 1
ATOM 2242 O O . VAL A 1 279 ? -9.194 -5.063 17.413 1.00 89.69 279 VAL A O 1
ATOM 2245 N N . GLU A 1 280 ? -11.171 -5.150 18.525 1.00 84.94 280 GLU A N 1
ATOM 2246 C CA . GLU A 1 280 ? -12.061 -4.976 17.366 1.00 84.94 280 GLU A CA 1
ATOM 2247 C C . GLU A 1 280 ? -12.092 -3.539 16.823 1.00 84.94 280 GLU A C 1
ATOM 2249 O O . GLU A 1 280 ? -11.933 -2.557 17.590 1.00 84.94 280 GLU A O 1
#